Protein AF-A0AB32T841-F1 (afdb_monomer_lite)

Secondary structure (DSSP, 8-state):
---HHHHHHHHHHHHHHHHHHHIIIIIIGGGS-HHHHHHHGGGGGHHHHHHHHHHHHHHT--HHHHHHHHHHHHHHHHHHHHHHHHHHHHSTT-HHHHHHHHHHHHHHHGGGGGGGTTT---HHHHHHHHHHHHSHHHHHHHHHHHHHHHHHHHHHHHHHHH--HHHHHHHHIIIIIHHHHHHHHHHHHHHHHHHHHHHHTT-IIIIIIHHHHHHHHHHHHHHHHHHHTT--GGGTTT--GGG--SHHHHHHHHHHHHHHHHHTSHHHHTT-HHHHHHHHHHHHHHHHHHHHHHTHHHH----TT--HHHHBS-S---GGGHHHHHHHTB--THHHHHHHT--

Radius of gyration: 21.42 Å; chains: 1; bounding box: 63×49×54 Å

Sequence (343 aa):
MPAKKTVFWVLCVEILVALGAAVLTIVAMPHFDIVTNVMILNSVSILSAVFQVVAECLAKERKRLIMLPVLSIIFIVLGYVLFVVNYLVFESSFCITIGLAIFGTICVSMNWWENYSTLFNSLHLKGISKDIGKSRNAVNIISSLTRILITSAVIGAYVTLTGDGWNSVKLVFETVVIALVVIQTLSSALCRWFVVVACKMHALRRSFFMPMYFASVIVLAVFLSPLVVKFPVSNYTSIPLDKSESSVEWVKLLLADAIKTLLTRDIVVNMKTEGLVCLGCSALFWWLGLVLSTVYIWFLKIHRIERTQDLFVQRMYEGAFLEQSLLLNTRFEIRKKIKDKKW

pLDDT: mean 80.81, std 13.92, range [36.88, 98.25]

Structure (mmCIF, N/CA/C/O backbone):
data_AF-A0AB32T841-F1
#
_entry.id   AF-A0AB32T841-F1
#
loop_
_atom_site.group_PDB
_atom_site.id
_atom_site.type_symbol
_atom_site.label_atom_id
_atom_site.label_alt_id
_atom_site.label_comp_id
_atom_site.label_asym_id
_atom_site.label_entity_id
_atom_site.label_seq_id
_atom_site.pdbx_PDB_ins_code
_atom_site.Cartn_x
_atom_site.Cartn_y
_atom_site.Cartn_z
_atom_site.occupancy
_atom_site.B_iso_or_equiv
_atom_site.auth_seq_id
_atom_site.auth_comp_id
_atom_site.auth_asym_id
_atom_site.auth_atom_id
_atom_site.pdbx_PDB_model_num
ATOM 1 N N . MET A 1 1 ? -2.908 -11.765 28.720 1.00 81.19 1 MET A N 1
ATOM 2 C CA . MET A 1 1 ? -2.078 -12.043 27.526 1.00 81.19 1 MET A CA 1
ATOM 3 C C . MET A 1 1 ? -2.941 -12.672 26.437 1.00 81.19 1 MET A C 1
ATOM 5 O O . MET A 1 1 ? -3.904 -13.336 26.809 1.00 81.19 1 MET A O 1
ATOM 9 N N . PRO A 1 2 ? -2.632 -12.453 25.146 1.00 86.06 2 PRO A N 1
ATOM 10 C CA . PRO A 1 2 ? -3.239 -13.191 24.030 1.00 86.06 2 PRO A CA 1
ATOM 11 C C . PRO A 1 2 ? -2.947 -14.696 24.121 1.00 86.06 2 PRO A C 1
ATOM 13 O O . PRO A 1 2 ? -1.901 -15.104 24.628 1.00 86.06 2 PRO A O 1
ATOM 16 N N . ALA A 1 3 ? -3.845 -15.526 23.596 1.00 90.44 3 ALA A N 1
ATOM 17 C CA . ALA A 1 3 ? -3.615 -16.956 23.437 1.00 90.44 3 ALA A CA 1
ATOM 18 C C . ALA A 1 3 ? -2.447 -17.220 22.471 1.00 90.44 3 ALA A C 1
ATOM 20 O O . ALA A 1 3 ? -2.258 -16.493 21.496 1.00 90.44 3 ALA A O 1
ATOM 21 N N . LYS A 1 4 ? -1.699 -18.314 22.681 1.00 90.44 4 LYS A N 1
ATOM 22 C CA . LYS A 1 4 ? -0.536 -18.674 21.841 1.00 90.44 4 LYS A CA 1
ATOM 23 C C . LYS A 1 4 ? -0.865 -18.708 20.341 1.00 90.44 4 LYS A C 1
ATOM 25 O O . LYS A 1 4 ? -0.081 -18.227 19.535 1.00 90.44 4 LYS A O 1
ATOM 30 N N . LYS A 1 5 ? -2.049 -19.217 19.976 1.00 90.31 5 LYS A N 1
ATOM 31 C CA . LYS A 1 5 ? -2.530 -19.261 18.581 1.00 90.31 5 LYS A CA 1
ATOM 32 C C . LYS A 1 5 ? -2.725 -17.864 17.983 1.00 90.31 5 LYS A C 1
ATOM 34 O O . LYS A 1 5 ? -2.364 -17.639 16.835 1.00 90.31 5 LYS A O 1
ATOM 39 N N . THR A 1 6 ? -3.268 -16.935 18.769 1.00 89.00 6 THR A N 1
ATOM 40 C CA . THR A 1 6 ? -3.449 -15.531 18.381 1.00 89.00 6 THR A CA 1
ATOM 41 C C . THR A 1 6 ? -2.103 -14.853 18.181 1.00 89.00 6 THR A C 1
ATOM 43 O O . THR A 1 6 ? -1.904 -14.212 17.159 1.00 89.00 6 THR A O 1
ATOM 46 N N . VAL A 1 7 ? -1.169 -15.036 19.123 1.00 90.69 7 VAL A N 1
ATOM 47 C CA . VAL A 1 7 ? 0.196 -14.496 19.009 1.00 90.69 7 VAL A CA 1
ATOM 48 C C . VAL A 1 7 ? 0.872 -15.009 17.749 1.00 90.69 7 VAL A C 1
ATOM 50 O O . VAL A 1 7 ? 1.387 -14.210 16.982 1.00 90.69 7 VAL A O 1
ATOM 53 N N . PHE A 1 8 ? 0.823 -16.321 17.513 1.00 92.19 8 PHE A N 1
ATOM 54 C CA . PHE A 1 8 ? 1.408 -16.935 16.326 1.00 92.19 8 PHE A CA 1
ATOM 55 C C . PHE A 1 8 ? 0.822 -16.354 15.034 1.00 92.19 8 PHE A C 1
ATOM 57 O O . PHE A 1 8 ? 1.570 -15.910 14.174 1.00 92.19 8 PHE A O 1
ATOM 64 N N . TRP A 1 9 ? -0.510 -16.290 14.923 1.00 91.56 9 TRP A N 1
ATOM 65 C CA . TRP A 1 9 ? -1.168 -15.747 13.733 1.00 91.56 9 TRP A CA 1
ATOM 66 C C . TRP A 1 9 ? -0.818 -14.278 13.486 1.00 91.56 9 TRP A C 1
ATOM 68 O O . TRP A 1 9 ? -0.465 -13.917 12.366 1.00 91.56 9 TRP A O 1
ATOM 78 N N . VAL A 1 10 ? -0.891 -13.445 14.530 1.00 90.25 10 VAL A N 1
ATOM 79 C CA . VAL A 1 10 ? -0.512 -12.031 14.439 1.00 90.25 10 VAL A CA 1
ATOM 80 C C . VAL A 1 10 ? 0.942 -11.920 14.000 1.00 90.25 10 VAL A C 1
ATOM 82 O O . VAL A 1 10 ? 1.206 -11.231 13.029 1.00 90.25 10 VAL A O 1
ATOM 85 N N . LEU A 1 11 ? 1.873 -12.632 14.639 1.00 93.12 11 LEU A N 1
ATOM 86 C CA . LEU A 1 11 ? 3.288 -12.587 14.269 1.00 93.12 11 LEU A CA 1
ATOM 87 C C . LEU A 1 11 ? 3.517 -12.978 12.809 1.00 93.12 11 LEU A C 1
ATOM 89 O O . LEU A 1 11 ? 4.251 -12.286 12.118 1.00 93.12 11 LEU A O 1
ATOM 93 N N . CYS A 1 12 ? 2.876 -14.038 12.314 1.00 94.00 12 CYS A N 1
ATOM 94 C CA . CYS A 1 12 ? 3.011 -14.439 10.914 1.00 94.00 12 CYS A CA 1
ATOM 95 C C . CYS A 1 12 ? 2.559 -13.338 9.947 1.00 94.00 12 CYS A C 1
ATOM 97 O O . CYS A 1 12 ? 3.273 -13.035 8.993 1.00 94.00 12 CYS A O 1
ATOM 99 N N . VAL A 1 13 ? 1.392 -12.732 10.194 1.00 92.88 13 VAL A N 1
ATOM 100 C CA . VAL A 1 13 ? 0.884 -11.650 9.339 1.00 92.88 13 VAL A CA 1
ATOM 101 C C . VAL A 1 13 ? 1.763 -10.407 9.458 1.00 92.88 13 VAL A C 1
ATOM 103 O O . VAL A 1 13 ? 2.129 -9.826 8.443 1.00 92.88 13 VAL A O 1
ATOM 106 N N . GLU A 1 14 ? 2.152 -10.024 10.672 1.00 93.75 14 GLU A N 1
ATOM 107 C CA . GLU A 1 14 ? 2.982 -8.844 10.925 1.00 93.75 14 GLU A CA 1
ATOM 108 C C . GLU A 1 14 ? 4.380 -8.979 10.319 1.00 93.75 14 GLU A C 1
ATOM 110 O O . GLU A 1 14 ? 4.873 -8.021 9.737 1.00 93.75 14 GLU A O 1
ATOM 115 N N . ILE A 1 15 ? 5.009 -10.158 10.392 1.00 95.94 15 ILE A N 1
ATOM 116 C CA . ILE A 1 15 ? 6.298 -10.417 9.734 1.00 95.94 15 ILE A CA 1
ATOM 117 C C . ILE A 1 15 ? 6.158 -10.239 8.224 1.00 95.94 15 ILE A C 1
ATOM 119 O O . ILE A 1 15 ? 6.993 -9.581 7.609 1.00 95.94 15 ILE A O 1
ATOM 123 N N . LEU A 1 16 ? 5.100 -10.793 7.628 1.00 95.75 16 LEU A N 1
ATOM 124 C CA . LEU A 1 16 ? 4.879 -10.723 6.188 1.00 95.75 16 LEU A CA 1
ATOM 125 C C . LEU A 1 16 ? 4.597 -9.288 5.720 1.00 95.75 16 LEU A C 1
ATOM 127 O O . LEU A 1 16 ? 5.192 -8.834 4.746 1.00 95.75 16 LEU A O 1
ATOM 131 N N . VAL A 1 17 ? 3.743 -8.556 6.441 1.00 94.88 17 VAL A N 1
ATOM 132 C CA . VAL A 1 17 ? 3.429 -7.146 6.163 1.00 94.88 17 VAL A CA 1
ATOM 133 C C . VAL A 1 17 ? 4.666 -6.269 6.349 1.00 94.88 17 VAL A C 1
ATOM 135 O O . VAL A 1 17 ? 4.956 -5.451 5.480 1.00 94.88 17 VAL A O 1
ATOM 138 N N . ALA A 1 18 ? 5.426 -6.456 7.433 1.00 94.81 18 ALA A N 1
ATOM 139 C CA . ALA A 1 18 ? 6.649 -5.699 7.698 1.00 94.81 18 ALA A CA 1
ATOM 140 C C . ALA A 1 18 ? 7.723 -5.956 6.639 1.00 94.81 18 ALA A C 1
ATOM 142 O O . ALA A 1 18 ? 8.342 -5.014 6.147 1.00 94.81 18 ALA A O 1
ATOM 143 N N . LEU A 1 19 ? 7.917 -7.223 6.263 1.00 95.94 19 LEU A N 1
ATOM 144 C CA . LEU A 1 19 ? 8.839 -7.612 5.204 1.00 95.94 19 LEU A CA 1
ATOM 145 C C . LEU A 1 19 ? 8.415 -6.985 3.876 1.00 95.94 19 LEU A C 1
ATOM 147 O O . LEU A 1 19 ? 9.239 -6.380 3.201 1.00 95.94 19 LEU A O 1
ATOM 151 N N . GLY A 1 20 ? 7.132 -7.083 3.524 1.00 95.94 20 GLY A N 1
ATOM 152 C CA . GLY A 1 20 ? 6.589 -6.485 2.309 1.00 95.94 20 GLY A CA 1
ATOM 153 C C . GLY A 1 20 ? 6.764 -4.970 2.263 1.00 95.94 20 GLY A C 1
ATOM 154 O O . GLY A 1 20 ? 7.194 -4.441 1.242 1.00 95.94 20 GLY A O 1
ATOM 155 N N . ALA A 1 21 ? 6.483 -4.284 3.375 1.00 95.38 21 ALA A N 1
ATOM 156 C CA . ALA A 1 21 ? 6.648 -2.840 3.494 1.00 95.38 21 ALA A CA 1
ATOM 157 C C . ALA A 1 21 ? 8.114 -2.435 3.322 1.00 95.38 21 ALA A C 1
ATOM 159 O O . ALA A 1 21 ? 8.401 -1.569 2.506 1.00 95.38 21 ALA A O 1
ATOM 160 N N . ALA A 1 22 ? 9.032 -3.088 4.039 1.00 94.69 22 ALA A N 1
ATOM 161 C CA . ALA A 1 22 ? 10.456 -2.778 3.980 1.00 94.69 22 ALA A CA 1
ATOM 162 C C . ALA A 1 22 ? 11.069 -3.109 2.610 1.00 94.69 22 ALA A C 1
ATOM 164 O O . ALA A 1 22 ? 11.806 -2.300 2.058 1.00 94.69 22 ALA A O 1
ATOM 165 N N . VAL A 1 23 ? 10.737 -4.259 2.018 1.00 94.81 23 VAL A N 1
ATOM 166 C CA . VAL A 1 23 ? 11.195 -4.620 0.666 1.00 94.81 23 VAL A CA 1
ATOM 167 C C . VAL A 1 23 ? 10.665 -3.627 -0.366 1.00 94.81 23 VAL A C 1
ATOM 169 O O . VAL A 1 23 ? 11.424 -3.184 -1.225 1.00 94.81 23 VAL A O 1
ATOM 172 N N . LEU A 1 24 ? 9.392 -3.231 -0.272 1.00 95.56 24 LEU A N 1
ATOM 173 C CA . LEU A 1 24 ? 8.826 -2.245 -1.186 1.00 95.56 24 LEU A CA 1
ATOM 174 C C . LEU A 1 24 ? 9.543 -0.898 -1.056 1.00 95.56 24 LEU A C 1
ATOM 176 O O . LEU A 1 24 ? 10.031 -0.386 -2.056 1.00 95.56 24 LEU A O 1
ATOM 180 N N . THR A 1 25 ? 9.627 -0.332 0.149 1.00 93.12 25 THR A N 1
ATOM 181 C CA . THR A 1 25 ? 10.095 1.050 0.336 1.00 93.12 25 THR A CA 1
ATOM 182 C C . THR A 1 25 ? 11.611 1.204 0.296 1.00 93.12 25 THR A C 1
ATOM 184 O O . THR A 1 25 ? 12.093 2.225 -0.182 1.00 93.12 25 THR A O 1
ATOM 187 N N . ILE A 1 26 ? 12.366 0.218 0.785 1.00 91.12 26 ILE A N 1
ATOM 188 C CA . ILE A 1 26 ? 13.827 0.311 0.928 1.00 91.12 26 ILE A CA 1
ATOM 189 C C . ILE A 1 26 ? 14.534 -0.291 -0.280 1.00 91.12 26 ILE A C 1
ATOM 191 O O . ILE A 1 26 ? 15.533 0.256 -0.726 1.00 91.12 26 ILE A O 1
ATOM 195 N N . VAL A 1 27 ? 14.029 -1.410 -0.805 1.00 91.25 27 VAL A N 1
ATOM 196 C CA . VAL A 1 27 ? 14.710 -2.146 -1.878 1.00 91.25 27 VAL A CA 1
ATOM 197 C C . VAL A 1 27 ? 14.132 -1.791 -3.240 1.00 91.25 27 VAL A C 1
ATOM 199 O O . VAL A 1 27 ? 14.886 -1.497 -4.152 1.00 91.25 27 VAL A O 1
ATOM 202 N N . ALA A 1 28 ? 12.808 -1.810 -3.408 1.00 93.25 28 ALA A N 1
ATOM 203 C CA . ALA A 1 28 ? 12.208 -1.672 -4.734 1.00 93.25 28 ALA A CA 1
ATOM 204 C C . ALA A 1 28 ? 12.037 -0.208 -5.176 1.00 93.25 28 ALA A C 1
ATOM 206 O O . ALA A 1 28 ? 12.442 0.156 -6.277 1.00 93.25 28 ALA A O 1
ATOM 207 N N . MET A 1 29 ? 11.457 0.638 -4.319 1.00 92.62 29 MET A N 1
ATOM 208 C CA . MET A 1 29 ? 11.111 2.027 -4.645 1.00 92.62 29 MET A CA 1
ATOM 209 C C . MET A 1 29 ? 12.278 2.911 -5.118 1.00 92.62 29 MET A C 1
ATOM 211 O O . MET A 1 29 ? 12.057 3.682 -6.052 1.00 92.62 29 MET A O 1
ATOM 215 N N . PRO A 1 30 ? 13.512 2.817 -4.581 1.00 88.81 30 PRO A N 1
ATOM 216 C CA . PRO A 1 30 ? 14.623 3.655 -5.053 1.00 88.81 30 PRO A CA 1
ATOM 217 C C . PRO A 1 30 ? 14.959 3.500 -6.543 1.00 88.81 30 PRO A C 1
ATOM 219 O O . PRO A 1 30 ? 15.616 4.359 -7.120 1.00 88.81 30 PRO A O 1
ATOM 222 N N . HIS A 1 31 ? 14.514 2.414 -7.174 1.00 88.88 31 HIS A N 1
ATOM 223 C CA . HIS A 1 31 ? 14.746 2.137 -8.589 1.00 88.88 31 HIS A CA 1
ATOM 224 C C . HIS A 1 31 ? 13.639 2.652 -9.517 1.00 88.88 31 HIS A C 1
ATOM 226 O O . HIS A 1 31 ? 13.764 2.536 -10.736 1.00 88.88 31 HIS A O 1
ATOM 232 N N . PHE A 1 32 ? 12.544 3.178 -8.970 1.00 91.44 32 PHE A N 1
ATOM 233 C CA . PHE A 1 32 ? 11.419 3.674 -9.754 1.00 91.44 32 PHE A CA 1
ATOM 234 C C . PHE A 1 32 ? 11.298 5.193 -9.667 1.00 91.44 32 PHE A C 1
ATOM 236 O O . PHE A 1 32 ? 11.812 5.834 -8.750 1.00 91.44 32 PHE A O 1
ATOM 243 N N . ASP A 1 33 ? 10.598 5.780 -10.636 1.00 90.44 33 ASP A N 1
ATOM 244 C CA . ASP A 1 33 ? 10.339 7.215 -10.633 1.00 90.44 33 ASP A CA 1
ATOM 245 C C . ASP A 1 33 ? 9.284 7.606 -9.592 1.00 90.44 33 ASP A C 1
ATOM 247 O O . ASP A 1 33 ? 8.501 6.782 -9.109 1.00 90.44 33 ASP A O 1
ATOM 251 N N . ILE A 1 34 ? 9.229 8.901 -9.285 1.00 89.44 34 ILE A N 1
ATOM 252 C CA . ILE A 1 34 ? 8.289 9.456 -8.310 1.00 89.44 34 ILE A CA 1
ATOM 253 C C . ILE A 1 34 ? 6.812 9.169 -8.634 1.00 89.44 34 ILE A C 1
ATOM 255 O O . ILE A 1 34 ? 6.034 8.924 -7.712 1.00 89.44 34 ILE A O 1
ATOM 259 N N . VAL A 1 35 ? 6.404 9.149 -9.911 1.00 91.44 35 VAL A N 1
ATOM 260 C CA . VAL A 1 35 ? 5.009 8.877 -10.310 1.00 91.44 35 VAL A CA 1
ATOM 261 C C . VAL A 1 35 ? 4.663 7.438 -9.948 1.00 91.44 35 VAL A C 1
ATOM 263 O O . VAL A 1 35 ? 3.657 7.183 -9.281 1.00 91.44 35 VAL A O 1
ATOM 266 N N . THR A 1 36 ? 5.528 6.506 -10.351 1.00 93.50 36 THR A N 1
ATOM 267 C CA . THR A 1 36 ? 5.386 5.082 -10.051 1.00 93.50 36 THR A CA 1
ATOM 268 C C . THR A 1 36 ? 5.375 4.848 -8.541 1.00 93.50 36 THR A C 1
ATOM 270 O O . THR A 1 36 ? 4.459 4.201 -8.040 1.00 93.50 36 THR A O 1
ATOM 273 N N . ASN A 1 37 ? 6.319 5.431 -7.799 1.00 92.62 37 ASN A N 1
ATOM 274 C CA . ASN A 1 37 ? 6.434 5.256 -6.349 1.00 92.62 37 ASN A CA 1
ATOM 275 C C . ASN A 1 37 ? 5.226 5.783 -5.571 1.00 92.62 37 ASN A C 1
ATOM 277 O O . ASN A 1 37 ? 4.762 5.118 -4.647 1.00 92.62 37 ASN A O 1
ATOM 281 N N . VAL A 1 38 ? 4.677 6.942 -5.942 1.00 91.81 38 VAL A N 1
ATOM 282 C CA . VAL A 1 38 ? 3.485 7.490 -5.273 1.00 91.81 38 VAL A CA 1
ATOM 283 C C . VAL A 1 38 ? 2.250 6.646 -5.588 1.00 91.81 38 VAL A C 1
ATOM 285 O O . VAL A 1 38 ? 1.450 6.350 -4.701 1.00 91.81 38 VAL A O 1
ATOM 288 N N . MET A 1 39 ? 2.085 6.229 -6.845 1.00 94.56 39 MET A N 1
ATOM 289 C CA . MET A 1 39 ? 0.844 5.595 -7.291 1.00 94.56 39 MET A CA 1
ATOM 290 C C . MET A 1 39 ? 0.801 4.091 -7.027 1.00 94.56 39 MET A C 1
ATOM 292 O O . MET A 1 39 ? -0.279 3.560 -6.769 1.00 94.56 39 MET A O 1
ATOM 296 N N . ILE A 1 40 ? 1.942 3.399 -7.003 1.00 95.06 40 ILE A N 1
ATOM 297 C CA . ILE A 1 40 ? 1.990 1.968 -6.679 1.00 95.06 40 ILE A CA 1
ATOM 298 C C . ILE A 1 40 ? 1.513 1.703 -5.248 1.00 95.06 40 ILE A C 1
ATOM 300 O O . ILE A 1 40 ? 0.917 0.662 -4.982 1.00 95.06 40 ILE A O 1
ATOM 304 N N . LEU A 1 41 ? 1.664 2.661 -4.328 1.00 94.69 41 LEU A N 1
ATOM 305 C CA . LEU A 1 41 ? 1.132 2.553 -2.966 1.00 94.69 41 LEU A CA 1
ATOM 306 C C . LEU A 1 41 ? -0.387 2.370 -2.949 1.00 94.69 41 LEU A C 1
ATOM 308 O O . LEU A 1 41 ? -0.901 1.697 -2.065 1.00 94.69 41 LEU A O 1
ATOM 312 N N . ASN A 1 42 ? -1.118 2.885 -3.940 1.00 94.75 42 ASN A N 1
ATOM 313 C CA . ASN A 1 42 ? -2.569 2.705 -4.042 1.00 94.75 42 ASN A CA 1
ATOM 314 C C . ASN A 1 42 ? -2.962 1.243 -4.350 1.00 94.75 42 ASN A C 1
ATOM 316 O O . ASN A 1 42 ? -4.058 0.801 -3.984 1.00 94.75 42 ASN A O 1
ATOM 320 N N . SER A 1 43 ? -2.057 0.462 -4.954 1.00 95.81 43 SER A N 1
ATOM 321 C CA . SER A 1 43 ? -2.282 -0.946 -5.319 1.00 95.81 43 SER A CA 1
ATOM 322 C C . SER A 1 43 ? -2.390 -1.899 -4.120 1.00 95.81 43 SER A C 1
ATOM 324 O O . SER A 1 43 ? -3.023 -2.949 -4.231 1.00 95.81 43 SER A O 1
ATOM 326 N N . VAL A 1 44 ? -1.892 -1.509 -2.936 1.00 95.19 44 VAL A N 1
ATOM 327 C CA . VAL A 1 44 ? -2.006 -2.302 -1.690 1.00 95.19 44 VAL A CA 1
ATOM 328 C C . VAL A 1 44 ? -3.456 -2.559 -1.269 1.00 95.19 44 VAL A C 1
ATOM 330 O O . VAL A 1 44 ? -3.730 -3.388 -0.407 1.00 95.19 44 VAL A O 1
ATOM 333 N N . SER A 1 45 ? -4.416 -1.868 -1.879 1.00 93.88 45 SER A N 1
ATOM 334 C CA . SER A 1 45 ? -5.842 -2.119 -1.689 1.00 93.88 45 SER A CA 1
ATOM 335 C C . SER A 1 45 ? -6.340 -3.430 -2.320 1.00 93.88 45 SER A C 1
ATOM 337 O O . SER A 1 45 ? -7.468 -3.835 -2.034 1.00 93.88 45 SER A O 1
ATOM 339 N N . ILE A 1 46 ? -5.523 -4.137 -3.114 1.00 95.38 46 ILE A N 1
ATOM 340 C CA . ILE A 1 46 ? -5.935 -5.325 -3.880 1.00 95.38 46 ILE A CA 1
ATOM 341 C C . ILE A 1 46 ? -6.610 -6.406 -3.030 1.00 95.38 46 ILE A C 1
ATOM 343 O O . ILE A 1 46 ? -7.724 -6.826 -3.337 1.00 95.38 46 ILE A O 1
ATOM 347 N N . LEU A 1 47 ? -5.992 -6.833 -1.927 1.00 93.38 47 LEU A N 1
ATOM 348 C CA . LEU A 1 47 ? -6.549 -7.903 -1.099 1.00 93.38 47 LEU A CA 1
ATOM 349 C C . LEU A 1 47 ? -7.785 -7.440 -0.323 1.00 93.38 47 LEU A C 1
ATOM 351 O O . LEU A 1 47 ? -8.718 -8.215 -0.120 1.00 93.38 47 LEU A O 1
ATOM 355 N N . SER A 1 48 ? -7.842 -6.156 0.036 1.00 92.12 48 SER A N 1
ATOM 356 C CA . SER A 1 48 ? -9.061 -5.555 0.577 1.00 92.12 48 SER A CA 1
ATOM 357 C C . SER A 1 48 ? -10.207 -5.619 -0.434 1.00 92.12 48 SER A C 1
ATOM 359 O O . SER A 1 48 ? -11.306 -6.034 -0.072 1.00 92.12 48 SER A O 1
ATOM 361 N N . ALA A 1 49 ? -9.958 -5.290 -1.704 1.00 93.25 49 ALA A N 1
ATOM 362 C CA . ALA A 1 49 ? -10.957 -5.408 -2.763 1.00 93.25 49 ALA A CA 1
ATOM 363 C C . ALA A 1 49 ? -11.389 -6.872 -2.976 1.00 93.25 49 ALA A C 1
ATOM 365 O O . ALA A 1 49 ? -12.586 -7.151 -3.048 1.00 93.25 49 ALA A O 1
ATOM 366 N N . VAL A 1 50 ? -10.447 -7.825 -2.972 1.00 92.75 50 VAL A N 1
ATOM 367 C CA . VAL A 1 50 ? -10.747 -9.268 -3.043 1.00 92.75 50 VAL A CA 1
ATOM 368 C C . VAL A 1 50 ? -11.657 -9.695 -1.893 1.00 92.75 50 VAL A C 1
ATOM 370 O O . VAL A 1 50 ? -12.696 -10.314 -2.126 1.00 92.75 50 VAL A O 1
ATOM 373 N N . PHE A 1 51 ? -11.332 -9.333 -0.652 1.00 90.12 51 PHE A N 1
ATOM 374 C CA . PHE A 1 51 ? -12.168 -9.690 0.491 1.00 90.12 51 PHE A CA 1
ATOM 375 C C . PHE A 1 51 ? -13.549 -9.041 0.443 1.00 90.12 51 PHE A C 1
ATOM 377 O O . PHE A 1 51 ? -14.517 -9.690 0.835 1.00 90.12 51 PHE A O 1
ATOM 384 N N . GLN A 1 52 ? -13.683 -7.823 -0.088 1.00 88.25 52 GLN A N 1
ATOM 385 C CA . GLN A 1 52 ? -14.992 -7.208 -0.322 1.00 88.25 52 GLN A CA 1
ATOM 386 C C . GLN A 1 52 ? -15.824 -7.996 -1.340 1.00 88.25 52 GLN A C 1
ATOM 388 O O . GLN A 1 52 ? -16.998 -8.251 -1.076 1.00 88.25 52 GLN A O 1
ATOM 393 N N . VAL A 1 53 ? -15.229 -8.450 -2.454 1.00 88.81 53 VAL A N 1
ATOM 394 C CA . VAL A 1 53 ? -15.922 -9.316 -3.430 1.00 88.81 53 VAL A CA 1
ATOM 395 C C . VAL A 1 53 ? -16.421 -10.592 -2.758 1.00 88.81 53 VAL A C 1
ATOM 397 O O . VAL A 1 53 ? -17.596 -10.940 -2.886 1.00 88.81 53 VAL A O 1
ATOM 400 N N . VAL A 1 54 ? -15.549 -11.282 -2.015 1.00 86.00 54 VAL A N 1
ATOM 401 C CA . VAL A 1 54 ? -15.919 -12.528 -1.328 1.00 86.00 54 VAL A CA 1
ATOM 402 C C . VAL A 1 54 ? -17.024 -12.263 -0.301 1.00 86.00 54 VAL A C 1
ATOM 404 O O . VAL A 1 54 ? -17.961 -13.050 -0.188 1.00 86.00 54 VAL A O 1
ATOM 407 N N . ALA A 1 55 ? -16.971 -11.139 0.411 1.00 81.94 55 ALA A N 1
ATOM 408 C CA . ALA A 1 55 ? -17.964 -10.796 1.419 1.00 81.94 55 ALA A CA 1
ATOM 409 C C . ALA A 1 55 ? -19.348 -10.501 0.851 1.00 81.94 55 ALA A C 1
ATOM 411 O O . ALA A 1 55 ? -20.343 -11.001 1.376 1.00 81.94 55 ALA A O 1
ATOM 412 N N . GLU A 1 56 ? -19.413 -9.746 -0.239 1.00 80.62 56 GLU A N 1
ATOM 413 C CA . GLU A 1 56 ? -20.666 -9.467 -0.934 1.00 80.62 56 GLU A CA 1
ATOM 414 C C . GLU A 1 56 ? -21.224 -10.734 -1.615 1.00 80.62 56 GLU A C 1
ATOM 416 O O . GLU A 1 56 ? -22.433 -10.975 -1.588 1.00 80.62 56 GLU A O 1
ATOM 421 N N . CYS A 1 57 ? -20.352 -11.612 -2.131 1.00 80.81 57 CYS A N 1
ATOM 422 C CA . CYS A 1 57 ? -20.745 -12.924 -2.653 1.00 80.81 57 CYS A CA 1
ATOM 423 C C . CYS A 1 57 ? -21.387 -13.804 -1.562 1.00 80.81 57 CYS A C 1
ATOM 425 O O . CYS A 1 57 ? -22.481 -14.341 -1.756 1.00 80.81 57 CYS A O 1
ATOM 427 N N . LEU A 1 58 ? -20.765 -13.893 -0.378 1.00 76.81 58 LEU A N 1
ATOM 428 C CA . LEU A 1 58 ? -21.306 -14.653 0.757 1.00 76.81 58 LEU A CA 1
ATOM 429 C C . LEU A 1 58 ? -22.590 -14.040 1.335 1.00 76.81 58 LEU A C 1
ATOM 431 O O . LEU A 1 58 ? -23.467 -14.778 1.785 1.00 76.81 58 LEU A O 1
ATOM 435 N N . ALA A 1 59 ? -22.732 -12.712 1.318 1.00 73.00 59 ALA A N 1
ATOM 436 C CA . ALA A 1 59 ? -23.926 -12.031 1.821 1.00 73.00 59 ALA A CA 1
ATOM 437 C C . ALA A 1 59 ? -25.180 -12.273 0.955 1.00 73.00 59 ALA A C 1
ATOM 439 O O . ALA A 1 59 ? -26.294 -11.992 1.414 1.00 73.00 59 ALA A O 1
ATOM 440 N N . LYS A 1 60 ? -25.015 -12.791 -0.278 1.00 67.38 60 LYS A N 1
ATOM 441 C CA . LYS A 1 60 ? -26.064 -12.950 -1.306 1.00 67.38 60 LYS A CA 1
ATOM 442 C C . LYS A 1 60 ? -26.862 -11.663 -1.575 1.00 67.38 60 LYS A C 1
ATOM 444 O O . LYS A 1 60 ? -27.975 -11.721 -2.096 1.00 67.38 60 LYS A O 1
ATOM 449 N N . GLU A 1 61 ? -26.329 -10.492 -1.225 1.00 56.41 61 GLU A N 1
ATOM 450 C CA . GLU A 1 61 ? -27.015 -9.213 -1.403 1.00 56.41 61 GLU A CA 1
ATOM 451 C C . GLU A 1 61 ? -26.460 -8.425 -2.591 1.00 56.41 61 GLU A C 1
ATOM 453 O O . GLU A 1 61 ? -25.263 -8.250 -2.755 1.00 56.41 61 GLU A O 1
ATOM 458 N N . ARG A 1 62 ? -27.393 -7.911 -3.405 1.00 58.38 62 ARG A N 1
ATOM 459 C CA . ARG A 1 62 ? -27.244 -6.798 -4.357 1.00 58.38 62 ARG A CA 1
ATOM 460 C C . ARG A 1 62 ? -26.011 -6.861 -5.286 1.00 58.38 62 ARG A C 1
ATOM 462 O O . ARG A 1 62 ? -24.991 -6.223 -5.040 1.00 58.38 62 ARG A O 1
ATOM 469 N N . LYS A 1 63 ? -26.213 -7.435 -6.485 1.00 62.41 63 LYS A N 1
ATOM 470 C CA . LYS A 1 63 ? -25.257 -7.462 -7.622 1.00 62.41 63 LYS A CA 1
ATOM 471 C C . LYS A 1 63 ? -24.518 -6.134 -7.884 1.00 62.41 63 LYS A C 1
ATOM 473 O O . LYS A 1 63 ? -23.344 -6.151 -8.230 1.00 62.41 63 LYS A O 1
ATOM 478 N N . ARG A 1 64 ? -25.177 -4.977 -7.696 1.00 62.62 64 ARG A N 1
ATOM 479 C CA . ARG A 1 64 ? -24.571 -3.653 -7.948 1.00 62.62 64 ARG A CA 1
ATOM 480 C C . ARG A 1 64 ? -23.409 -3.317 -7.006 1.00 62.62 64 ARG A C 1
ATOM 482 O O . ARG A 1 64 ? -22.528 -2.581 -7.421 1.00 62.62 64 ARG A O 1
ATOM 489 N N . LEU A 1 65 ? -23.404 -3.811 -5.764 1.00 70.12 65 LEU A N 1
ATOM 490 C CA . LEU A 1 65 ? -22.319 -3.517 -4.816 1.00 70.12 65 LEU A CA 1
ATOM 491 C C . LEU A 1 65 ? -21.063 -4.340 -5.121 1.00 70.12 65 LEU A C 1
ATOM 493 O O . LEU A 1 65 ? -19.973 -3.792 -5.046 1.00 70.12 65 LEU A O 1
ATOM 497 N N . ILE A 1 66 ? -21.222 -5.588 -5.581 1.00 78.62 66 ILE A N 1
ATOM 498 C CA . ILE A 1 66 ? -20.119 -6.464 -6.024 1.00 78.62 66 ILE A CA 1
ATOM 499 C C . ILE A 1 66 ? -19.344 -5.850 -7.200 1.00 78.62 66 ILE A C 1
ATOM 501 O O . ILE A 1 66 ? -18.135 -6.031 -7.313 1.00 78.62 66 ILE A O 1
ATOM 505 N N . MET A 1 67 ? -20.028 -5.098 -8.067 1.00 86.56 67 MET A N 1
ATOM 506 C CA . MET A 1 67 ? -19.416 -4.500 -9.255 1.00 86.56 67 MET A CA 1
ATOM 507 C C . MET A 1 67 ? -18.256 -3.552 -8.913 1.00 86.56 67 MET A C 1
ATOM 509 O O . MET A 1 67 ? -17.273 -3.528 -9.648 1.00 86.56 67 MET A O 1
ATOM 513 N N . LEU A 1 68 ? -18.337 -2.790 -7.811 1.00 90.94 68 LEU A N 1
ATOM 514 C CA . LEU A 1 68 ? -17.301 -1.802 -7.480 1.00 90.94 68 LEU A CA 1
ATOM 515 C C . LEU A 1 68 ? -15.976 -2.458 -7.049 1.00 90.94 68 LEU A C 1
ATOM 517 O O . LEU A 1 68 ? -14.954 -2.117 -7.644 1.00 90.94 68 LEU A O 1
ATOM 521 N N . PRO A 1 69 ? -15.949 -3.420 -6.104 1.00 91.31 69 PRO A N 1
ATOM 522 C CA . PRO A 1 69 ? -14.719 -4.134 -5.769 1.00 91.31 69 PRO A CA 1
ATOM 523 C C . PRO A 1 69 ? -14.149 -4.943 -6.941 1.00 91.31 69 PRO A C 1
ATOM 525 O O . PRO A 1 69 ? -12.935 -4.997 -7.101 1.00 91.31 69 PRO A O 1
ATOM 528 N N . VAL A 1 70 ? -14.993 -5.523 -7.806 1.00 93.38 70 VAL A N 1
ATOM 529 C CA . VAL A 1 70 ? -14.513 -6.207 -9.024 1.00 93.38 70 VAL A CA 1
ATOM 530 C C . VAL A 1 70 ? -13.815 -5.223 -9.963 1.00 93.38 70 VAL A C 1
ATOM 532 O O . VAL A 1 70 ? -12.708 -5.494 -10.422 1.00 93.38 70 VAL A O 1
ATOM 535 N N . LEU A 1 71 ? -14.423 -4.062 -10.213 1.00 95.56 71 LEU A N 1
ATOM 536 C CA . LEU A 1 71 ? -13.827 -3.025 -11.052 1.00 95.56 71 LEU A CA 1
ATOM 537 C C . LEU A 1 71 ? -12.527 -2.475 -10.443 1.00 95.56 71 LEU A C 1
ATOM 539 O O . LEU A 1 71 ? -11.570 -2.223 -11.168 1.00 95.56 71 LEU A O 1
ATOM 543 N N . SER A 1 72 ? -12.470 -2.354 -9.114 1.00 96.12 72 SER A N 1
ATOM 544 C CA . SER A 1 72 ? -11.243 -2.016 -8.390 1.00 96.12 72 SER A CA 1
ATOM 545 C C . SER A 1 72 ? -10.120 -3.019 -8.673 1.00 96.12 72 SER A C 1
ATOM 547 O O . SER A 1 72 ? -9.034 -2.606 -9.069 1.00 96.12 72 SER A O 1
ATOM 549 N N . ILE A 1 73 ? -10.387 -4.327 -8.556 1.00 97.06 73 ILE A N 1
ATOM 550 C CA . ILE A 1 73 ? -9.399 -5.376 -8.858 1.00 97.06 73 ILE A CA 1
ATOM 551 C C . ILE A 1 73 ? -8.932 -5.272 -10.312 1.00 97.06 73 ILE A C 1
ATOM 553 O O . ILE A 1 73 ? -7.730 -5.316 -10.560 1.00 97.06 73 ILE A O 1
ATOM 557 N N . ILE A 1 74 ? -9.859 -5.090 -11.260 1.00 97.75 74 ILE A N 1
ATOM 558 C CA . ILE A 1 74 ? -9.528 -4.939 -12.685 1.00 97.75 74 ILE A CA 1
ATOM 559 C C . ILE A 1 74 ? -8.568 -3.767 -12.888 1.00 97.75 74 ILE A C 1
ATOM 561 O O . ILE A 1 74 ? -7.525 -3.945 -13.510 1.00 97.75 74 ILE A O 1
ATOM 565 N N . PHE A 1 75 ? -8.870 -2.590 -12.337 1.00 98.25 75 PHE A N 1
ATOM 566 C CA . PHE A 1 75 ? -7.985 -1.438 -12.477 1.00 98.25 75 PHE A CA 1
ATOM 567 C C . PHE A 1 75 ? -6.634 -1.646 -11.792 1.00 98.25 75 PHE A C 1
ATOM 569 O O . PHE A 1 75 ? -5.610 -1.316 -12.379 1.00 98.25 75 PHE A O 1
ATOM 576 N N . ILE A 1 76 ? -6.584 -2.248 -10.603 1.00 98.00 76 ILE A N 1
ATOM 577 C CA . ILE A 1 76 ? -5.302 -2.516 -9.939 1.00 98.00 76 ILE A CA 1
ATOM 578 C C . ILE A 1 76 ? -4.440 -3.472 -10.778 1.00 98.00 76 ILE A C 1
ATOM 580 O O . ILE A 1 76 ? -3.253 -3.213 -10.974 1.00 98.00 76 ILE A O 1
ATOM 584 N N . VAL A 1 77 ? -5.037 -4.540 -11.318 1.00 98.00 77 VAL A N 1
ATOM 585 C CA . VAL A 1 77 ? -4.348 -5.500 -12.194 1.00 98.00 77 VAL A CA 1
ATOM 586 C C . VAL A 1 77 ? -3.885 -4.832 -13.487 1.00 98.00 77 VAL A C 1
ATOM 588 O O . VAL A 1 77 ? -2.732 -5.009 -13.868 1.00 98.00 77 VAL A O 1
ATOM 591 N N . LEU A 1 78 ? -4.726 -4.019 -14.134 1.00 98.12 78 LEU A N 1
ATOM 592 C CA . LEU A 1 78 ? -4.324 -3.245 -15.313 1.00 98.12 78 LEU A CA 1
ATOM 593 C C . LEU A 1 78 ? -3.177 -2.280 -14.994 1.00 98.12 78 LEU A C 1
ATOM 595 O O . LEU A 1 78 ? -2.249 -2.164 -15.787 1.00 98.12 78 LEU A O 1
ATOM 599 N N . GLY A 1 79 ? -3.200 -1.639 -13.823 1.00 97.88 79 GLY A N 1
ATOM 600 C CA . GLY A 1 79 ? -2.104 -0.802 -13.342 1.00 97.88 79 GLY A CA 1
ATOM 601 C C . GLY A 1 79 ? -0.791 -1.579 -13.227 1.00 97.88 79 GLY A C 1
ATOM 602 O O . GLY A 1 79 ? 0.229 -1.108 -13.720 1.00 97.88 79 GLY A O 1
ATOM 603 N N . TYR A 1 80 ? -0.817 -2.799 -12.672 1.00 97.62 80 TYR A N 1
ATOM 604 C CA . TYR A 1 80 ? 0.364 -3.670 -12.634 1.00 97.62 80 TYR A CA 1
ATOM 605 C C . TYR A 1 80 ? 0.828 -4.109 -14.022 1.00 97.62 80 TYR A C 1
ATOM 607 O O . TYR A 1 80 ? 2.024 -4.080 -14.285 1.00 97.62 80 TYR A O 1
ATOM 615 N N . VAL A 1 81 ? -0.087 -4.506 -14.912 1.00 97.00 81 VAL A N 1
ATOM 616 C CA . VAL A 1 81 ? 0.265 -4.921 -16.280 1.00 97.00 81 VAL A CA 1
ATOM 617 C C . VAL A 1 81 ? 0.950 -3.775 -17.020 1.00 97.00 81 VAL A C 1
ATOM 619 O O . VAL A 1 81 ? 2.021 -3.974 -17.585 1.00 97.00 81 VAL A O 1
ATOM 622 N N . LEU A 1 82 ? 0.382 -2.568 -16.966 1.00 96.44 82 LEU A N 1
ATOM 623 C CA . LEU A 1 82 ? 0.983 -1.384 -17.578 1.00 96.44 82 LEU A CA 1
ATOM 624 C C . LEU A 1 82 ? 2.322 -1.027 -16.934 1.00 96.44 82 LEU A C 1
ATOM 626 O O . LEU A 1 82 ? 3.271 -0.743 -17.650 1.00 96.44 82 LEU A O 1
ATOM 630 N N . PHE A 1 83 ? 2.437 -1.100 -15.609 1.00 95.31 83 PHE A N 1
ATOM 631 C CA . PHE A 1 83 ? 3.708 -0.906 -14.910 1.00 95.31 83 PHE A CA 1
ATOM 632 C C . PHE A 1 83 ? 4.791 -1.877 -15.400 1.00 95.31 83 PHE A C 1
ATOM 634 O O . PHE A 1 83 ? 5.882 -1.443 -15.766 1.00 95.31 83 PHE A O 1
ATOM 641 N N . VAL A 1 84 ? 4.476 -3.173 -15.479 1.00 95.00 84 VAL A N 1
ATOM 642 C CA . VAL A 1 84 ? 5.402 -4.203 -15.968 1.00 95.00 84 VAL A CA 1
ATOM 643 C C . VAL A 1 84 ? 5.789 -3.935 -17.420 1.00 95.00 84 VAL A C 1
ATOM 645 O O . VAL A 1 84 ? 6.973 -3.924 -17.732 1.00 95.00 84 VAL A O 1
ATOM 648 N N . VAL A 1 85 ? 4.822 -3.668 -18.303 1.00 93.38 85 VAL A N 1
ATOM 649 C CA . VAL A 1 85 ? 5.089 -3.349 -19.716 1.00 93.38 85 VAL A CA 1
ATOM 650 C C . VAL A 1 85 ? 5.956 -2.098 -19.836 1.00 93.38 85 VAL A C 1
ATOM 652 O O . VAL A 1 85 ? 6.926 -2.102 -20.585 1.00 93.38 85 VAL A O 1
ATOM 655 N N . ASN A 1 86 ? 5.653 -1.047 -19.073 1.00 92.81 86 ASN A N 1
ATOM 656 C CA . ASN A 1 86 ? 6.379 0.215 -19.125 1.00 92.81 86 ASN A CA 1
ATOM 657 C C . ASN A 1 86 ? 7.855 0.040 -18.751 1.00 92.81 86 ASN A C 1
ATOM 659 O O . ASN A 1 86 ? 8.729 0.586 -19.412 1.00 92.81 86 ASN A O 1
ATOM 663 N N . TYR A 1 87 ? 8.150 -0.737 -17.710 1.00 92.12 87 TYR A N 1
ATOM 664 C CA . TYR A 1 87 ? 9.540 -0.980 -17.345 1.00 92.12 87 TYR A CA 1
ATOM 665 C C . TYR A 1 87 ? 10.203 -2.006 -18.261 1.00 92.12 87 TYR A C 1
ATOM 667 O O . TYR A 1 87 ? 11.285 -1.737 -18.743 1.00 92.12 87 TYR A O 1
ATOM 675 N N . LEU A 1 88 ? 9.575 -3.133 -18.596 1.00 90.94 88 LEU A N 1
ATOM 676 C CA . LEU A 1 88 ? 10.235 -4.146 -19.433 1.00 90.94 88 LEU A CA 1
ATOM 677 C C . LEU A 1 88 ? 10.498 -3.687 -20.874 1.00 90.94 88 LEU A C 1
ATOM 679 O O . LEU A 1 88 ? 11.491 -4.101 -21.465 1.00 90.94 88 LEU A O 1
ATOM 683 N N . VAL A 1 89 ? 9.615 -2.869 -21.453 1.00 89.50 89 VAL A N 1
ATOM 684 C CA . VAL A 1 89 ? 9.759 -2.394 -22.839 1.00 89.50 89 VAL A CA 1
ATOM 685 C C . VAL A 1 89 ? 10.709 -1.205 -22.931 1.00 89.50 89 VAL A C 1
ATOM 687 O O . VAL A 1 89 ? 11.450 -1.097 -23.906 1.00 89.50 89 VAL A O 1
ATOM 690 N N . PHE A 1 90 ? 10.689 -0.309 -21.942 1.00 86.12 90 PHE A N 1
ATOM 691 C CA . PHE A 1 90 ? 11.435 0.946 -22.020 1.00 86.12 90 PHE A CA 1
ATOM 692 C C . PHE A 1 90 ? 12.672 1.007 -21.108 1.00 86.12 90 PHE A C 1
ATOM 694 O O . PHE A 1 90 ? 13.467 1.924 -21.272 1.00 86.12 90 PHE A O 1
ATOM 701 N N . GLU A 1 91 ? 12.866 0.056 -20.187 1.00 82.06 91 GLU A N 1
ATOM 702 C CA . GLU A 1 91 ? 13.964 0.039 -19.206 1.00 82.06 91 GLU A CA 1
ATOM 703 C C . GLU A 1 91 ? 14.529 -1.394 -19.023 1.00 82.06 91 GLU A C 1
ATOM 705 O O . GLU A 1 91 ? 13.954 -2.258 -18.360 1.00 82.06 91 GLU A O 1
ATOM 710 N N . SER A 1 92 ? 15.698 -1.675 -19.600 1.00 65.00 92 SER A N 1
ATOM 711 C CA . SER A 1 92 ? 16.150 -3.035 -19.951 1.00 65.00 92 SER A CA 1
ATOM 712 C C . SER A 1 92 ? 16.386 -4.051 -18.811 1.00 65.00 92 SER A C 1
ATOM 714 O O . SER A 1 92 ? 16.587 -5.225 -19.116 1.00 65.00 92 SER A O 1
ATOM 716 N N . SER A 1 93 ? 16.398 -3.670 -17.522 1.00 63.38 93 SER A N 1
ATOM 717 C CA . SER A 1 93 ? 17.030 -4.512 -16.476 1.00 63.38 93 SER A CA 1
ATOM 718 C C . SER A 1 93 ? 16.358 -4.552 -15.089 1.00 63.38 93 SER A C 1
ATOM 720 O O . SER A 1 93 ? 17.034 -4.819 -14.097 1.00 63.38 93 SER A O 1
ATOM 722 N N . PHE A 1 94 ? 15.040 -4.348 -14.971 1.00 76.50 94 PHE A N 1
ATOM 723 C CA . PHE A 1 94 ? 14.371 -4.239 -13.655 1.00 76.50 94 PHE A CA 1
ATOM 724 C C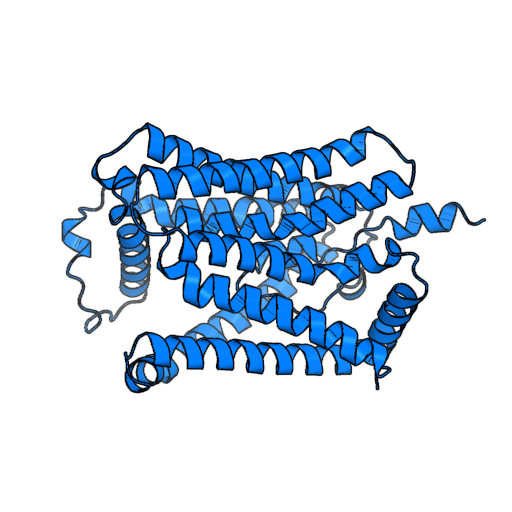 . PHE A 1 94 ? 13.501 -5.437 -13.220 1.00 76.50 94 PHE A C 1
ATOM 726 O O . PHE A 1 94 ? 12.750 -5.310 -12.256 1.00 76.50 94 PHE A O 1
ATOM 733 N N . CYS A 1 95 ? 13.585 -6.617 -13.854 1.00 88.19 95 CYS A N 1
ATOM 734 C CA . CYS A 1 95 ? 12.679 -7.751 -13.569 1.00 88.19 95 CYS A CA 1
ATOM 735 C C . CYS A 1 95 ? 12.586 -8.135 -12.081 1.00 88.19 95 CYS A C 1
ATOM 737 O O . CYS A 1 95 ? 11.486 -8.297 -11.551 1.00 88.19 95 CYS A O 1
ATOM 739 N N . ILE A 1 96 ? 13.732 -8.271 -11.403 1.00 91.44 96 ILE A N 1
ATOM 740 C CA . ILE A 1 96 ? 13.774 -8.639 -9.979 1.00 91.44 96 ILE A CA 1
ATOM 741 C C . ILE A 1 96 ? 13.111 -7.543 -9.145 1.00 91.44 96 ILE A C 1
ATOM 743 O O . ILE A 1 96 ? 12.246 -7.829 -8.322 1.00 91.44 96 ILE A O 1
ATOM 747 N N . THR A 1 97 ? 13.455 -6.285 -9.401 1.00 93.12 97 THR A N 1
ATOM 748 C CA . THR A 1 97 ? 12.926 -5.129 -8.678 1.00 93.12 97 THR A CA 1
ATOM 749 C C . THR A 1 97 ? 11.420 -4.958 -8.869 1.00 93.12 97 THR A C 1
ATOM 751 O O . THR A 1 97 ? 10.698 -4.735 -7.900 1.00 93.12 97 THR A O 1
ATOM 754 N N . ILE A 1 98 ? 10.926 -5.130 -10.098 1.00 94.94 98 ILE A N 1
ATOM 755 C CA . ILE A 1 98 ? 9.494 -5.145 -10.432 1.00 94.94 98 ILE A CA 1
ATOM 756 C C . ILE A 1 98 ? 8.788 -6.243 -9.629 1.00 94.94 98 ILE A C 1
ATOM 758 O O . ILE A 1 98 ? 7.775 -5.982 -8.979 1.00 94.94 98 ILE A O 1
ATOM 762 N N . GLY A 1 99 ? 9.350 -7.457 -9.625 1.00 95.00 99 GLY A N 1
ATOM 763 C CA . GLY A 1 99 ? 8.825 -8.583 -8.856 1.00 95.00 99 GLY A CA 1
ATOM 764 C C . GLY A 1 99 ? 8.780 -8.304 -7.353 1.00 95.00 99 GLY A C 1
ATOM 765 O O . GLY A 1 99 ? 7.761 -8.565 -6.715 1.00 95.00 99 GLY A O 1
ATOM 766 N N . LEU A 1 100 ? 9.840 -7.711 -6.795 1.00 95.56 100 LEU A N 1
ATOM 767 C CA . LEU A 1 100 ? 9.910 -7.312 -5.387 1.00 95.56 100 LEU A CA 1
ATOM 768 C C . LEU A 1 100 ? 8.883 -6.230 -5.037 1.00 95.56 100 LEU A C 1
ATOM 770 O O . LEU A 1 100 ? 8.278 -6.304 -3.969 1.00 95.56 100 LEU A O 1
ATOM 774 N N . ALA A 1 101 ? 8.631 -5.267 -5.927 1.00 96.25 101 ALA A N 1
ATOM 775 C CA . ALA A 1 101 ? 7.606 -4.245 -5.714 1.00 96.25 101 ALA A CA 1
ATOM 776 C C . ALA A 1 101 ? 6.198 -4.858 -5.674 1.00 96.25 101 ALA A C 1
ATOM 778 O O . ALA A 1 101 ? 5.419 -4.603 -4.751 1.00 96.25 101 ALA A O 1
ATOM 779 N N . ILE A 1 102 ? 5.874 -5.718 -6.645 1.00 97.00 102 ILE A N 1
ATOM 780 C CA . ILE A 1 102 ? 4.578 -6.407 -6.697 1.00 97.00 102 ILE A CA 1
ATOM 781 C C . ILE A 1 102 ? 4.414 -7.304 -5.464 1.00 97.00 102 ILE A C 1
ATOM 783 O O . ILE A 1 102 ? 3.396 -7.233 -4.778 1.00 97.00 102 ILE A O 1
ATOM 787 N N . PHE A 1 103 ? 5.437 -8.082 -5.114 1.00 96.31 103 PHE A N 1
ATOM 788 C CA . PHE A 1 103 ? 5.435 -8.886 -3.895 1.00 96.31 103 PHE A CA 1
ATOM 789 C C . PHE A 1 103 ? 5.216 -8.025 -2.645 1.00 96.31 103 PHE A C 1
ATOM 791 O O . PHE A 1 103 ? 4.345 -8.328 -1.832 1.00 96.31 103 PHE A O 1
ATOM 798 N N . GLY A 1 104 ? 5.954 -6.921 -2.514 1.00 96.75 104 GLY A N 1
ATOM 799 C CA . GLY A 1 104 ? 5.848 -6.004 -1.386 1.00 96.75 104 GLY A CA 1
ATOM 800 C C . GLY A 1 104 ? 4.440 -5.432 -1.233 1.00 96.75 104 GLY A C 1
ATOM 801 O O . GLY A 1 104 ? 3.864 -5.493 -0.149 1.00 96.75 104 GLY A O 1
ATOM 802 N N . THR A 1 105 ? 3.831 -4.970 -2.328 1.00 96.69 105 THR A N 1
ATOM 803 C CA . THR A 1 105 ? 2.454 -4.444 -2.314 1.00 96.69 105 THR A CA 1
ATOM 804 C C . THR A 1 105 ? 1.407 -5.497 -1.936 1.00 96.69 105 THR A C 1
ATOM 806 O O . THR A 1 105 ? 0.507 -5.203 -1.145 1.00 96.69 105 THR A O 1
ATOM 809 N N . ILE A 1 106 ? 1.542 -6.738 -2.422 1.00 96.31 106 ILE A N 1
ATOM 810 C CA . ILE A 1 106 ? 0.658 -7.854 -2.049 1.00 96.31 106 ILE A CA 1
ATOM 811 C C . ILE A 1 106 ? 0.832 -8.204 -0.567 1.00 96.31 106 ILE A C 1
ATOM 813 O O . ILE A 1 106 ? -0.156 -8.354 0.149 1.00 96.31 106 ILE A O 1
ATOM 817 N N . CYS A 1 107 ? 2.060 -8.280 -0.065 1.00 96.25 107 CYS A N 1
ATOM 818 C CA . CYS A 1 107 ? 2.322 -8.547 1.347 1.00 96.25 107 CYS A CA 1
ATOM 819 C C . CYS A 1 107 ? 1.734 -7.457 2.254 1.00 96.25 107 CYS A C 1
ATOM 821 O O . CYS A 1 107 ? 1.042 -7.768 3.221 1.00 96.25 107 CYS A O 1
ATOM 823 N N . VAL A 1 108 ? 1.916 -6.179 1.907 1.00 94.94 108 VAL A N 1
ATOM 824 C CA . VAL A 1 108 ? 1.334 -5.052 2.658 1.00 94.94 108 VAL A CA 1
ATOM 825 C C . VAL A 1 108 ? -0.193 -5.070 2.616 1.00 94.94 108 VAL A C 1
ATOM 827 O O . VAL A 1 108 ? -0.836 -4.733 3.609 1.00 94.94 108 VAL A O 1
ATOM 830 N N . SER A 1 109 ? -0.800 -5.533 1.519 1.00 94.38 109 SER A N 1
ATOM 831 C CA . SER A 1 109 ? -2.262 -5.629 1.403 1.00 94.38 109 SER A CA 1
ATOM 832 C C . SER A 1 109 ? -2.918 -6.529 2.461 1.00 94.38 109 SER A C 1
ATOM 834 O O . SER A 1 109 ? -4.104 -6.367 2.768 1.00 94.38 109 SER A O 1
ATOM 836 N N . MET A 1 110 ? -2.145 -7.432 3.079 1.00 91.56 110 MET A N 1
ATOM 837 C CA . MET A 1 110 ? -2.601 -8.273 4.186 1.00 91.56 110 MET A CA 1
ATOM 838 C C . MET A 1 110 ? -2.825 -7.506 5.485 1.00 91.56 110 MET A C 1
ATOM 840 O O . MET A 1 110 ? -3.519 -8.022 6.356 1.00 91.56 110 MET A O 1
ATOM 844 N N . ASN A 1 111 ? -2.318 -6.279 5.622 1.00 90.75 111 ASN A N 1
ATOM 845 C CA . ASN A 1 111 ? -2.396 -5.510 6.863 1.00 90.75 111 ASN A CA 1
ATOM 846 C C . ASN A 1 111 ? -3.841 -5.337 7.370 1.00 90.75 111 ASN A C 1
ATOM 848 O O . ASN A 1 111 ? -4.118 -5.453 8.560 1.00 90.75 111 ASN A O 1
ATOM 852 N N . TRP A 1 112 ? -4.802 -5.160 6.458 1.00 88.50 112 TRP A N 1
ATOM 853 C CA . TRP A 1 112 ? -6.208 -4.904 6.800 1.00 88.50 112 TRP A CA 1
ATOM 854 C C . TRP A 1 112 ? -7.080 -6.163 6.888 1.00 88.50 112 TRP A C 1
ATOM 856 O O . TRP A 1 112 ? -8.310 -6.069 6.881 1.00 88.50 112 TRP A O 1
ATOM 866 N N . TRP A 1 113 ? -6.481 -7.353 6.992 1.00 86.81 113 TRP A N 1
ATOM 867 C CA . TRP A 1 113 ? -7.219 -8.620 7.082 1.00 86.81 113 TRP A CA 1
ATOM 868 C C . TRP A 1 113 ? -8.240 -8.646 8.235 1.00 86.81 113 TRP A C 1
ATOM 870 O O . TRP A 1 113 ? -9.305 -9.257 8.104 1.00 86.81 113 TRP A O 1
ATOM 880 N N . GLU A 1 114 ? -7.959 -7.965 9.356 1.00 84.81 114 GLU A N 1
ATOM 881 C CA . GLU A 1 114 ? -8.839 -7.935 10.531 1.00 84.81 114 GLU A CA 1
ATOM 882 C C . GLU A 1 114 ? -10.231 -7.374 10.207 1.00 84.81 114 GLU A C 1
ATOM 884 O O . GLU A 1 114 ? -11.228 -7.853 10.767 1.00 84.81 114 GLU A O 1
ATOM 889 N N . ASN A 1 115 ? -10.324 -6.426 9.264 1.00 82.94 115 ASN A N 1
ATOM 890 C CA . ASN A 1 115 ? -11.591 -5.854 8.794 1.00 82.94 115 ASN A CA 1
ATOM 891 C C . ASN A 1 115 ? -12.517 -6.920 8.215 1.00 82.94 115 ASN A C 1
ATOM 893 O O . ASN A 1 115 ? -13.738 -6.821 8.330 1.00 82.94 115 ASN A O 1
ATOM 897 N N . TYR A 1 116 ? -11.924 -7.959 7.635 1.00 81.62 116 TYR A N 1
ATOM 898 C CA . TYR A 1 116 ? -12.612 -9.049 6.965 1.00 81.62 116 TYR A CA 1
ATOM 899 C C . TYR A 1 116 ? -12.585 -10.337 7.791 1.00 81.62 116 TYR A C 1
ATOM 901 O O . TYR A 1 116 ? -13.063 -11.366 7.335 1.00 81.62 116 TYR A O 1
ATOM 909 N N . SER A 1 117 ? -12.108 -10.307 9.039 1.00 76.31 117 SER A N 1
ATOM 910 C CA . SER A 1 117 ? -12.048 -11.488 9.919 1.00 76.31 117 SER A CA 1
ATOM 911 C C . SER A 1 117 ? -13.389 -12.220 10.076 1.00 76.31 117 SER A C 1
ATOM 913 O O . SER A 1 117 ? -13.414 -13.429 10.282 1.00 76.31 117 SER A O 1
ATOM 915 N N . THR A 1 118 ? -14.518 -11.514 9.950 1.00 68.62 118 THR A N 1
ATOM 916 C CA . THR A 1 118 ? -15.859 -12.118 9.990 1.00 68.62 118 THR A CA 1
ATOM 917 C C . THR A 1 118 ? -16.240 -12.888 8.731 1.00 68.62 118 THR A C 1
ATOM 919 O O . THR A 1 118 ? -17.147 -13.714 8.797 1.00 68.62 118 THR A O 1
ATOM 922 N N . LEU A 1 119 ? -15.587 -12.598 7.604 1.00 68.56 119 LEU A N 1
ATOM 923 C CA . LEU A 1 119 ? -15.775 -13.300 6.337 1.00 68.56 119 LEU A CA 1
ATOM 924 C C . LEU A 1 119 ? -15.357 -14.758 6.464 1.00 68.56 119 LEU A C 1
ATOM 926 O O . LEU A 1 119 ? -16.053 -15.675 6.032 1.00 68.56 119 LEU A O 1
ATOM 930 N N . PHE A 1 120 ? -14.215 -14.951 7.110 1.00 67.19 120 PHE A N 1
ATOM 931 C CA . PHE A 1 120 ? -13.702 -16.256 7.434 1.00 67.19 120 PHE A CA 1
ATOM 932 C C . PHE A 1 120 ? -14.495 -16.789 8.621 1.00 67.19 120 PHE A C 1
ATOM 934 O O . PHE A 1 120 ? -14.078 -16.721 9.773 1.00 67.19 120 PHE A O 1
ATOM 941 N N . ASN A 1 121 ? -15.668 -17.352 8.333 1.00 58.69 121 ASN A N 1
ATOM 942 C CA . ASN A 1 121 ? -16.494 -18.049 9.316 1.00 58.69 121 ASN A CA 1
ATOM 943 C C . ASN A 1 121 ? -15.813 -19.328 9.857 1.00 58.69 121 ASN A C 1
ATOM 945 O O . ASN A 1 121 ? -16.440 -20.105 10.5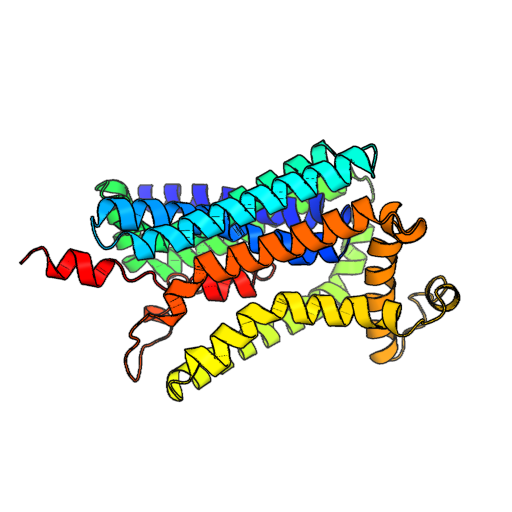76 1.00 58.69 121 ASN A O 1
ATOM 949 N N . SER A 1 122 ? -14.529 -19.554 9.544 1.00 62.84 122 SER A N 1
ATOM 950 C CA . SER A 1 122 ? -13.719 -20.516 10.268 1.00 62.84 122 SER A CA 1
ATOM 951 C C . SER A 1 122 ? -13.700 -20.096 11.739 1.00 62.84 122 SER A C 1
ATOM 953 O O . SER A 1 122 ? -13.335 -18.975 12.108 1.00 62.84 122 SER A O 1
ATOM 955 N N . LEU A 1 123 ? -14.133 -21.015 12.604 1.00 60.91 123 LEU A N 1
ATOM 956 C CA . LEU A 1 123 ? -14.176 -20.827 14.057 1.00 60.91 123 LEU A CA 1
ATOM 957 C C . LEU A 1 123 ? -12.843 -20.264 14.598 1.00 60.91 123 LEU A C 1
ATOM 959 O O . LEU A 1 123 ? -12.827 -19.500 15.563 1.00 60.91 123 LEU A O 1
ATOM 963 N N . HIS A 1 124 ? -11.743 -20.597 13.917 1.00 71.56 124 HIS A N 1
ATOM 964 C CA . HIS A 1 124 ? -10.388 -20.158 14.209 1.00 71.56 124 HIS A CA 1
ATOM 965 C C . HIS A 1 124 ? -10.203 -18.632 14.139 1.00 71.56 124 HIS A C 1
ATOM 967 O O . HIS A 1 124 ? -9.831 -18.021 15.141 1.00 71.56 124 HIS A O 1
ATOM 973 N N . LEU A 1 125 ? -10.507 -17.990 13.003 1.00 76.75 125 LEU A N 1
ATOM 974 C CA . LEU A 1 125 ? -10.245 -16.554 12.814 1.00 76.75 125 LEU A CA 1
ATOM 975 C C . LEU A 1 125 ? -11.177 -15.679 13.654 1.00 76.75 125 LEU A C 1
ATOM 977 O O . LEU A 1 125 ? -10.758 -14.654 14.194 1.00 76.75 125 LEU A O 1
ATOM 981 N N . LYS A 1 126 ? -12.419 -16.124 13.863 1.00 76.31 126 LYS A N 1
ATOM 982 C CA . LYS A 1 126 ? -13.347 -15.458 14.785 1.00 76.31 126 LYS A CA 1
ATOM 983 C C . LYS A 1 126 ? -12.852 -15.510 16.234 1.00 76.31 126 LYS A C 1
ATOM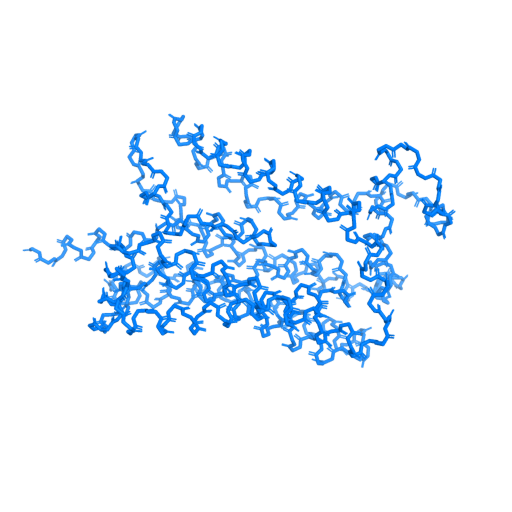 985 O O . LYS A 1 126 ? -12.993 -14.524 16.961 1.00 76.31 126 LYS A O 1
ATOM 990 N N . GLY A 1 127 ? -12.274 -16.641 16.648 1.00 81.19 127 GLY A N 1
ATOM 991 C CA . GLY A 1 127 ? -11.628 -16.797 17.952 1.00 81.19 127 GLY A CA 1
ATOM 992 C C . GLY A 1 127 ? -10.443 -15.847 18.120 1.00 81.19 127 GLY A C 1
ATOM 993 O O . GLY A 1 127 ? -10.405 -15.101 19.097 1.00 81.19 127 GLY A O 1
ATOM 994 N N . ILE A 1 128 ? -9.551 -15.806 17.125 1.00 85.19 128 ILE A N 1
ATOM 995 C CA . ILE A 1 128 ? -8.388 -14.905 17.075 1.00 85.19 128 ILE A CA 1
ATOM 996 C C . ILE A 1 128 ? -8.828 -13.441 17.160 1.00 85.19 128 ILE A C 1
ATOM 998 O O . ILE A 1 128 ? -8.355 -12.715 18.024 1.00 85.19 128 ILE A O 1
ATOM 1002 N N . SER A 1 129 ? -9.784 -13.004 16.335 1.00 82.62 129 SER A N 1
ATOM 1003 C CA . SER A 1 129 ? -10.277 -11.617 16.343 1.00 82.62 129 SER A CA 1
ATOM 1004 C C . SER A 1 129 ? -10.868 -11.214 17.702 1.00 82.62 129 SER A C 1
ATOM 1006 O O . SER A 1 129 ? -10.616 -10.115 18.204 1.00 82.62 129 SER A O 1
ATOM 1008 N N . LYS A 1 130 ? -11.626 -12.114 18.348 1.00 83.06 130 LYS A N 1
ATOM 1009 C CA . LYS A 1 130 ? -12.171 -11.873 19.693 1.00 83.06 130 LYS A CA 1
ATOM 1010 C C . LYS A 1 130 ? -11.061 -11.764 20.740 1.00 83.06 130 LYS A C 1
ATOM 1012 O O . LYS A 1 130 ? -11.171 -10.940 21.645 1.00 83.06 130 LYS A O 1
ATOM 1017 N N . ASP A 1 131 ? -10.024 -12.586 20.624 1.00 86.50 131 ASP A N 1
ATOM 1018 C CA . ASP A 1 131 ? -8.876 -12.570 21.525 1.00 86.50 131 ASP A CA 1
ATOM 1019 C C . ASP A 1 131 ? -8.029 -11.301 21.341 1.00 86.50 131 ASP A C 1
ATOM 1021 O O . ASP A 1 131 ? -7.786 -10.599 22.319 1.00 86.50 131 ASP A O 1
ATOM 1025 N N . ILE A 1 132 ? -7.735 -10.903 20.095 1.00 86.88 132 ILE A N 1
ATOM 1026 C CA . ILE A 1 132 ? -7.112 -9.608 19.756 1.00 86.88 132 ILE A CA 1
ATOM 1027 C C . ILE A 1 132 ? -7.896 -8.452 20.384 1.00 86.88 132 ILE A C 1
ATOM 1029 O O . ILE A 1 132 ? -7.306 -7.546 20.968 1.00 86.88 132 ILE A O 1
ATOM 1033 N N . GLY A 1 133 ? -9.231 -8.489 20.318 1.00 83.88 133 GLY A N 1
ATOM 1034 C CA . GLY A 1 133 ? -10.088 -7.491 20.959 1.00 83.88 133 GLY A CA 1
ATOM 1035 C C . GLY A 1 133 ? -9.878 -7.386 22.475 1.00 83.88 133 GLY A C 1
ATOM 1036 O O . GLY A 1 133 ? -9.865 -6.278 23.008 1.00 83.88 133 GLY A O 1
ATOM 1037 N N . LYS A 1 134 ? -9.666 -8.515 23.166 1.00 87.25 134 LYS A N 1
ATOM 1038 C CA . LYS A 1 134 ? -9.415 -8.565 24.619 1.00 87.25 134 LYS A CA 1
ATOM 1039 C C . LYS A 1 134 ? -7.985 -8.178 24.991 1.00 87.25 134 LYS A C 1
ATOM 1041 O O . LYS A 1 134 ? -7.772 -7.557 26.027 1.00 87.25 134 LYS A O 1
ATOM 1046 N N . SER A 1 135 ? -7.003 -8.540 24.169 1.00 88.75 135 SER A N 1
ATOM 1047 C CA . SER A 1 135 ? -5.574 -8.360 24.451 1.00 88.75 135 SER A CA 1
ATOM 1048 C C . SER A 1 135 ? -4.905 -7.300 23.573 1.00 88.75 135 SER A C 1
ATOM 1050 O O . SER A 1 135 ? -3.699 -7.364 23.332 1.00 88.75 135 SER A O 1
ATOM 1052 N N . ARG A 1 136 ? -5.674 -6.318 23.096 1.00 86.06 136 ARG A N 1
ATOM 1053 C CA . ARG A 1 136 ? -5.265 -5.356 22.061 1.00 86.06 136 ARG A CA 1
ATOM 1054 C C . ARG A 1 136 ? -3.963 -4.619 22.368 1.00 86.06 136 ARG A C 1
ATOM 1056 O O . ARG A 1 136 ? -3.124 -4.482 21.489 1.00 86.06 136 ARG A O 1
ATOM 1063 N N . ASN A 1 137 ? -3.766 -4.176 23.610 1.00 87.94 137 ASN A N 1
ATOM 1064 C CA . ASN A 1 137 ? -2.542 -3.461 23.986 1.00 87.94 137 ASN A CA 1
ATOM 1065 C C . ASN A 1 137 ? -1.297 -4.354 23.834 1.00 87.94 137 ASN A C 1
ATOM 1067 O O . ASN A 1 137 ? -0.297 -3.910 23.285 1.00 87.94 137 ASN A O 1
ATOM 1071 N N . ALA A 1 138 ? -1.378 -5.620 24.258 1.00 89.12 138 ALA A N 1
ATOM 1072 C CA . ALA A 1 138 ? -0.271 -6.566 24.130 1.00 89.12 138 ALA A CA 1
ATOM 1073 C C . ALA A 1 138 ? 0.001 -6.933 22.663 1.00 89.12 138 ALA A C 1
ATOM 1075 O O . ALA A 1 138 ? 1.152 -6.959 22.247 1.00 89.12 138 ALA A O 1
ATOM 1076 N N . VAL A 1 139 ? -1.055 -7.164 21.874 1.00 88.88 139 VAL A N 1
ATOM 1077 C CA . VAL A 1 139 ? -0.948 -7.450 20.433 1.00 88.88 139 VAL A CA 1
ATOM 1078 C C . VAL A 1 139 ? -0.275 -6.292 19.694 1.00 88.88 139 VAL A C 1
ATOM 1080 O O . VAL A 1 139 ? 0.644 -6.528 18.919 1.00 88.88 139 VAL A O 1
ATOM 1083 N N . ASN A 1 140 ? -0.654 -5.048 19.998 1.00 87.38 140 ASN A N 1
ATOM 1084 C CA . ASN A 1 140 ? -0.039 -3.868 19.391 1.00 87.38 140 ASN A CA 1
ATOM 1085 C C . ASN A 1 140 ? 1.447 -3.729 19.750 1.00 87.38 140 ASN A C 1
ATOM 1087 O O . ASN A 1 140 ? 2.243 -3.406 18.877 1.00 87.38 140 ASN A O 1
ATOM 1091 N N . ILE A 1 141 ? 1.828 -3.980 21.010 1.00 90.06 141 ILE A N 1
ATOM 1092 C CA . ILE A 1 141 ? 3.240 -3.951 21.429 1.00 90.06 141 ILE A CA 1
ATOM 1093 C C . ILE A 1 141 ? 4.038 -5.006 20.654 1.00 90.06 141 ILE A C 1
ATOM 1095 O O . ILE A 1 141 ? 5.094 -4.697 20.110 1.00 90.06 141 ILE A O 1
ATOM 1099 N N . ILE A 1 142 ? 3.515 -6.233 20.555 1.00 90.94 142 ILE A N 1
ATOM 1100 C CA . ILE A 1 142 ? 4.159 -7.325 19.814 1.00 90.94 142 ILE A CA 1
ATOM 1101 C C . ILE A 1 142 ? 4.286 -6.978 18.324 1.00 90.94 142 ILE A C 1
ATOM 1103 O O . ILE A 1 142 ? 5.365 -7.149 17.760 1.00 90.94 142 ILE A O 1
ATOM 1107 N N . SER A 1 143 ? 3.227 -6.455 17.699 1.00 90.56 143 SER A N 1
ATOM 1108 C CA . SER A 1 143 ? 3.242 -5.994 16.302 1.00 90.56 143 SER A CA 1
ATOM 1109 C C . SER A 1 143 ? 4.301 -4.908 16.092 1.00 90.56 143 SER A C 1
ATOM 1111 O O . SER A 1 143 ? 5.156 -5.053 15.222 1.00 90.56 143 SER A O 1
ATOM 1113 N N . SER A 1 144 ? 4.336 -3.871 16.938 1.00 90.19 144 SER A N 1
ATOM 1114 C CA . SER A 1 144 ? 5.330 -2.793 16.823 1.00 90.19 144 SER A CA 1
ATOM 1115 C C . SER A 1 144 ? 6.766 -3.304 16.953 1.00 90.19 144 SER A C 1
ATOM 1117 O O . SER A 1 144 ? 7.607 -2.963 16.126 1.00 90.19 144 SER A O 1
ATOM 1119 N N . LEU A 1 145 ? 7.049 -4.160 17.942 1.00 92.38 145 LEU A N 1
ATOM 1120 C CA . LEU A 1 145 ? 8.380 -4.754 18.121 1.00 92.38 145 LEU A CA 1
ATOM 1121 C C . LEU A 1 145 ? 8.785 -5.620 16.924 1.00 92.38 145 LEU A C 1
ATOM 1123 O O . LEU A 1 145 ? 9.919 -5.543 16.461 1.00 92.38 145 LEU A O 1
ATOM 1127 N N . THR A 1 146 ? 7.845 -6.405 16.396 1.00 92.75 146 THR A N 1
ATOM 1128 C CA . THR A 1 146 ? 8.066 -7.253 15.217 1.00 92.75 146 THR A CA 1
ATOM 1129 C C . THR A 1 146 ? 8.397 -6.403 13.999 1.00 92.75 146 THR A C 1
ATOM 1131 O O . THR A 1 146 ? 9.377 -6.665 13.309 1.00 92.75 146 THR A O 1
ATOM 1134 N N . ARG A 1 147 ? 7.635 -5.333 13.764 1.00 92.88 147 ARG A N 1
ATOM 1135 C CA . ARG A 1 147 ? 7.861 -4.419 12.643 1.00 92.88 147 ARG A CA 1
ATOM 1136 C C . ARG A 1 147 ? 9.212 -3.715 12.727 1.00 92.88 147 ARG A C 1
ATOM 1138 O O . ARG A 1 147 ? 9.908 -3.645 11.718 1.00 92.88 147 ARG A O 1
ATOM 1145 N N . ILE A 1 148 ? 9.615 -3.262 13.915 1.00 91.88 148 ILE A N 1
ATOM 1146 C CA . ILE A 1 148 ? 10.947 -2.678 14.144 1.00 91.88 148 ILE A CA 1
ATOM 1147 C C . ILE A 1 148 ? 12.047 -3.705 13.857 1.00 91.88 148 ILE A C 1
ATOM 1149 O O . ILE A 1 148 ? 13.013 -3.382 13.166 1.00 91.88 148 ILE A O 1
ATOM 1153 N N . LEU A 1 149 ? 11.901 -4.937 14.355 1.00 95.00 149 LEU A N 1
ATOM 1154 C CA . LEU A 1 149 ? 12.894 -5.997 14.179 1.00 95.00 149 LEU A CA 1
ATOM 1155 C C . LEU A 1 149 ? 13.056 -6.382 12.706 1.00 95.00 149 LEU A C 1
ATOM 1157 O O . LEU A 1 149 ? 14.178 -6.440 12.212 1.00 95.00 149 LEU A O 1
ATOM 1161 N N . ILE A 1 150 ? 11.949 -6.596 11.993 1.00 96.25 150 ILE A N 1
ATOM 1162 C CA . ILE A 1 150 ? 11.977 -6.985 10.579 1.00 96.25 150 ILE A CA 1
ATOM 1163 C C . ILE A 1 150 ? 12.507 -5.846 9.707 1.00 96.25 150 ILE A C 1
ATOM 1165 O O . ILE A 1 150 ? 13.372 -6.082 8.869 1.00 96.25 150 ILE A O 1
ATOM 1169 N N . THR A 1 151 ? 12.067 -4.607 9.938 1.00 92.75 151 THR A N 1
ATOM 1170 C CA . THR A 1 151 ? 12.570 -3.451 9.176 1.00 92.75 151 THR A CA 1
ATOM 1171 C C . THR A 1 151 ? 14.070 -3.260 9.404 1.00 92.75 151 THR A C 1
ATOM 1173 O O . THR A 1 151 ? 14.817 -3.104 8.443 1.00 92.75 151 THR A O 1
ATOM 1176 N N . SER A 1 152 ? 14.536 -3.362 10.655 1.00 90.75 152 SER A N 1
ATOM 1177 C CA . SER A 1 152 ? 15.968 -3.307 10.988 1.00 90.75 152 SER A CA 1
ATOM 1178 C C . SER A 1 152 ? 16.766 -4.429 10.320 1.00 90.75 152 SER A C 1
ATOM 1180 O O . SER A 1 152 ? 17.864 -4.184 9.827 1.00 90.75 152 SER A O 1
ATOM 1182 N N . ALA A 1 153 ? 16.220 -5.648 10.261 1.00 94.31 153 ALA A N 1
ATOM 1183 C CA . ALA A 1 153 ? 16.866 -6.777 9.594 1.00 94.31 153 ALA A CA 1
ATOM 1184 C C . ALA A 1 153 ? 16.985 -6.561 8.077 1.00 94.31 153 ALA A C 1
ATOM 1186 O O . ALA A 1 153 ? 18.038 -6.835 7.505 1.00 94.31 153 ALA A O 1
ATOM 1187 N N . VAL A 1 154 ? 15.940 -6.027 7.433 1.00 93.62 154 VAL A N 1
ATOM 1188 C CA . VAL A 1 154 ? 15.957 -5.703 5.997 1.00 93.62 154 VAL A CA 1
ATOM 1189 C C . VAL A 1 154 ? 16.949 -4.580 5.701 1.00 93.62 154 VAL A C 1
ATOM 1191 O O . VAL A 1 154 ? 17.731 -4.715 4.767 1.00 93.62 154 VAL A O 1
ATOM 1194 N N . ILE A 1 155 ? 16.984 -3.520 6.517 1.00 90.19 155 ILE A N 1
ATOM 1195 C CA . ILE A 1 155 ? 17.997 -2.456 6.402 1.00 90.19 155 ILE A CA 1
ATOM 1196 C C . ILE A 1 155 ? 19.401 -3.046 6.543 1.00 90.19 155 ILE A C 1
ATOM 1198 O O . ILE A 1 155 ? 20.261 -2.784 5.708 1.00 90.19 155 ILE A O 1
ATOM 1202 N N . GLY A 1 156 ? 19.628 -3.872 7.569 1.00 88.31 156 GLY A N 1
ATOM 1203 C CA . GLY A 1 156 ? 20.922 -4.506 7.804 1.00 88.31 156 GLY A CA 1
ATOM 1204 C C . GLY A 1 156 ? 21.372 -5.378 6.634 1.00 88.31 156 GLY A C 1
ATOM 1205 O O . GLY A 1 156 ? 22.523 -5.284 6.224 1.00 88.31 156 GLY A O 1
ATOM 1206 N N . ALA A 1 157 ? 20.467 -6.176 6.063 1.00 90.69 157 ALA A N 1
ATOM 1207 C CA . ALA A 1 157 ? 20.747 -6.994 4.885 1.00 90.69 157 ALA A CA 1
ATOM 1208 C C . ALA A 1 157 ? 20.977 -6.152 3.619 1.00 90.69 157 ALA A C 1
ATOM 1210 O O . ALA A 1 157 ? 21.852 -6.463 2.822 1.00 90.69 157 ALA A O 1
ATOM 1211 N N . TYR A 1 158 ? 20.213 -5.077 3.425 1.00 88.75 158 TYR A N 1
ATOM 1212 C CA . TYR A 1 158 ? 20.371 -4.199 2.268 1.00 88.75 158 TYR A CA 1
ATOM 1213 C C . TYR A 1 158 ? 21.725 -3.479 2.292 1.00 88.75 158 TYR A C 1
ATOM 1215 O O . TYR A 1 158 ? 22.461 -3.505 1.312 1.00 88.75 158 TYR A O 1
ATOM 1223 N N . VAL A 1 159 ? 22.104 -2.914 3.441 1.00 86.75 159 VAL A N 1
ATOM 1224 C CA . VAL A 1 159 ? 23.381 -2.202 3.615 1.00 86.75 159 VAL A CA 1
ATOM 1225 C C . VAL A 1 159 ? 24.577 -3.136 3.410 1.00 86.75 159 VAL A C 1
ATOM 1227 O O . VAL A 1 159 ? 25.574 -2.732 2.810 1.00 86.75 159 VAL A O 1
ATOM 1230 N N . THR A 1 160 ? 24.497 -4.390 3.871 1.00 86.19 160 THR A N 1
ATOM 1231 C CA . THR A 1 160 ? 25.572 -5.369 3.647 1.00 86.19 160 THR A CA 1
ATOM 1232 C C . THR A 1 160 ? 25.667 -5.826 2.195 1.00 86.19 160 THR A C 1
ATOM 1234 O O . THR A 1 160 ? 26.773 -6.106 1.741 1.00 86.19 160 THR A O 1
ATOM 1237 N N . LEU A 1 161 ? 24.550 -5.874 1.463 1.00 86.12 161 LEU A N 1
ATOM 1238 C CA . LEU A 1 161 ? 24.531 -6.224 0.040 1.00 86.12 161 LEU A CA 1
ATOM 1239 C C . LEU A 1 161 ? 25.094 -5.110 -0.850 1.00 86.12 161 LEU A C 1
ATOM 1241 O O . LEU A 1 161 ? 25.828 -5.413 -1.786 1.00 86.12 161 LEU A O 1
ATOM 1245 N N . THR A 1 162 ? 24.781 -3.842 -0.565 1.00 83.06 162 THR A N 1
ATOM 1246 C CA . THR A 1 162 ? 25.279 -2.708 -1.367 1.00 83.06 162 THR A CA 1
ATOM 1247 C C . THR A 1 162 ? 26.759 -2.417 -1.103 1.00 83.06 162 THR A C 1
ATOM 1249 O O . THR A 1 162 ? 27.455 -1.905 -1.972 1.00 83.06 162 THR A O 1
ATOM 1252 N N . GLY A 1 163 ? 27.272 -2.774 0.079 1.00 79.94 163 GLY A N 1
ATOM 1253 C CA . GLY A 1 163 ? 28.682 -2.578 0.432 1.00 79.94 163 GLY A CA 1
ATOM 1254 C C . GLY A 1 163 ? 29.041 -1.154 0.876 1.00 79.94 163 GLY A C 1
ATOM 1255 O O . GLY A 1 163 ? 30.196 -0.909 1.214 1.00 79.94 163 GLY A O 1
ATOM 1256 N N . ASP A 1 164 ? 28.066 -0.242 0.972 1.00 70.81 164 ASP A N 1
ATOM 1257 C CA . ASP A 1 164 ? 28.254 1.192 1.278 1.00 70.81 164 ASP A CA 1
ATOM 1258 C C . ASP A 1 164 ? 28.783 1.503 2.694 1.00 70.81 164 ASP A C 1
ATOM 1260 O O . ASP A 1 164 ? 29.000 2.665 3.048 1.00 70.81 164 ASP A O 1
ATOM 1264 N N . GLY A 1 165 ? 29.010 0.477 3.518 1.00 74.88 165 GLY A N 1
ATOM 1265 C CA . GLY A 1 165 ? 29.473 0.604 4.895 1.00 74.88 165 GLY A CA 1
ATOM 1266 C C . GLY A 1 165 ? 28.439 1.250 5.831 1.00 74.88 165 GLY A C 1
ATOM 1267 O O . GLY A 1 165 ? 27.666 2.137 5.475 1.00 74.88 165 GLY A O 1
ATOM 1268 N N . TRP A 1 166 ? 28.443 0.847 7.103 1.00 76.88 166 TRP A N 1
ATOM 1269 C CA . TRP A 1 166 ? 27.513 1.384 8.112 1.00 76.88 166 TRP A CA 1
ATOM 1270 C C . TRP A 1 166 ? 27.709 2.883 8.409 1.00 76.88 166 TRP A C 1
ATOM 1272 O O . TRP A 1 166 ? 26.821 3.518 8.980 1.00 76.88 166 TRP A O 1
ATOM 1282 N N . ASN A 1 167 ? 28.843 3.466 8.005 1.00 72.88 167 ASN A N 1
ATOM 1283 C CA . ASN A 1 167 ? 29.130 4.890 8.192 1.00 72.88 167 ASN A CA 1
ATOM 1284 C C . ASN A 1 167 ? 28.159 5.784 7.411 1.00 72.88 167 ASN A C 1
ATOM 1286 O O . ASN A 1 167 ? 27.693 6.784 7.958 1.00 72.88 167 ASN A O 1
ATOM 1290 N N . SER A 1 168 ? 27.796 5.388 6.188 1.00 69.00 168 SER A N 1
ATOM 1291 C CA . SER A 1 168 ? 26.843 6.117 5.341 1.00 69.00 168 SER A CA 1
ATOM 1292 C C . SER A 1 168 ? 25.461 6.198 5.999 1.00 69.00 168 SER A C 1
ATOM 1294 O O . SER A 1 168 ? 24.827 7.249 6.013 1.00 69.00 168 SER A O 1
ATOM 1296 N N . VAL A 1 169 ? 25.032 5.114 6.654 1.00 69.25 169 VAL A N 1
ATOM 1297 C CA . VAL A 1 169 ? 23.769 5.062 7.410 1.00 69.25 169 VAL A CA 1
ATOM 1298 C C . VAL A 1 169 ? 23.842 5.917 8.676 1.00 69.25 169 VAL A C 1
ATOM 1300 O O . VAL A 1 169 ? 22.890 6.625 8.999 1.00 69.25 169 VAL A O 1
ATOM 1303 N N . LYS A 1 170 ? 24.972 5.875 9.395 1.00 69.12 170 LYS A N 1
ATOM 1304 C CA . LYS A 1 170 ? 25.146 6.591 10.666 1.00 69.12 170 LYS A CA 1
ATOM 1305 C C . LYS A 1 170 ? 25.076 8.111 10.492 1.00 69.12 170 LYS A C 1
ATOM 1307 O O . LYS A 1 170 ? 24.450 8.771 11.316 1.00 69.12 170 LYS A O 1
ATOM 1312 N N . LEU A 1 171 ? 25.660 8.649 9.418 1.00 61.38 171 LEU A N 1
ATOM 1313 C CA . LEU A 1 171 ? 25.658 10.090 9.135 1.00 61.38 171 LEU A CA 1
ATOM 1314 C C . LEU A 1 171 ? 24.241 10.626 8.861 1.00 61.38 171 LEU A C 1
ATOM 1316 O O . LEU A 1 171 ? 23.880 11.708 9.312 1.00 61.38 171 LEU A O 1
ATOM 1320 N N . VAL A 1 172 ? 23.407 9.830 8.186 1.00 65.38 172 VAL A N 1
ATOM 1321 C CA . VAL A 1 172 ? 21.990 10.151 7.943 1.00 65.38 172 VAL A CA 1
ATOM 1322 C C . VAL A 1 172 ? 21.159 10.031 9.231 1.00 65.38 172 VAL A C 1
ATOM 1324 O O . VAL A 1 172 ? 20.159 10.733 9.401 1.00 65.38 172 VAL A O 1
ATOM 1327 N N . PHE A 1 173 ? 21.567 9.167 10.165 1.00 67.44 173 PHE A N 1
ATOM 1328 C CA . PHE A 1 173 ? 20.774 8.834 11.346 1.00 67.44 173 PHE A CA 1
ATOM 1329 C C . PHE A 1 173 ? 20.594 9.997 12.332 1.00 67.44 173 PHE A C 1
ATOM 1331 O O . PHE A 1 173 ? 19.508 10.161 12.874 1.00 67.44 173 PHE A O 1
ATOM 1338 N N . GLU A 1 174 ? 21.606 10.825 12.591 1.00 69.94 174 GLU A N 1
ATOM 1339 C CA . GLU A 1 174 ? 21.483 11.819 13.671 1.00 69.94 174 GLU A CA 1
ATOM 1340 C C . GLU A 1 174 ? 20.534 12.970 13.323 1.00 69.94 174 GLU A C 1
ATOM 1342 O O . GLU A 1 174 ? 19.589 13.233 14.061 1.00 69.94 174 GLU A O 1
ATOM 1347 N N . THR A 1 175 ? 20.732 13.656 12.199 1.00 72.25 175 THR A N 1
ATOM 1348 C CA . THR A 1 175 ? 19.930 14.853 11.894 1.00 72.25 175 THR A CA 1
ATOM 1349 C C . THR A 1 175 ? 18.642 14.509 11.154 1.00 72.25 175 THR A C 1
ATOM 1351 O O . THR A 1 175 ? 17.561 14.968 11.531 1.00 72.25 175 THR A O 1
ATOM 1354 N N . VAL A 1 176 ? 18.736 13.682 10.108 1.00 74.75 176 VAL A N 1
ATOM 1355 C CA . VAL A 1 176 ? 17.605 13.428 9.206 1.00 74.75 176 VAL A CA 1
ATOM 1356 C C . VAL A 1 176 ? 16.573 12.533 9.879 1.00 74.75 176 VAL A C 1
ATOM 1358 O O . VAL A 1 176 ? 15.387 12.847 9.825 1.00 74.75 176 VAL A O 1
ATOM 1361 N N . VAL A 1 177 ? 16.982 11.467 10.578 1.00 77.62 177 VAL A N 1
ATOM 1362 C CA . VAL A 1 177 ? 16.009 10.579 11.241 1.00 77.62 177 VAL A CA 1
ATOM 1363 C C . VAL A 1 177 ? 15.303 11.291 12.389 1.00 77.62 177 VAL A C 1
ATOM 1365 O O . VAL A 1 177 ? 14.088 11.157 12.495 1.00 77.62 177 VAL A O 1
ATOM 1368 N N . ILE A 1 178 ? 15.994 12.100 13.202 1.00 77.69 178 ILE A N 1
ATOM 1369 C CA . ILE A 1 178 ? 15.324 12.879 14.258 1.00 77.69 178 ILE A CA 1
ATOM 1370 C C . ILE A 1 178 ? 14.304 13.845 13.642 1.00 77.69 178 ILE A C 1
ATOM 1372 O O . ILE A 1 178 ? 13.154 13.877 14.085 1.00 77.69 178 ILE A O 1
ATOM 1376 N N . ALA A 1 179 ? 14.678 14.580 12.590 1.00 78.88 179 ALA A N 1
ATOM 1377 C CA . ALA A 1 179 ? 13.756 15.473 11.893 1.00 78.88 179 ALA A CA 1
ATOM 1378 C C . ALA A 1 179 ? 12.547 14.715 11.314 1.00 78.88 179 ALA A C 1
ATOM 1380 O O . ALA A 1 179 ? 11.405 15.133 11.511 1.00 78.88 179 ALA A O 1
ATOM 1381 N N . LEU A 1 180 ? 12.770 13.565 10.671 1.00 80.38 180 LEU A N 1
ATOM 1382 C CA . LEU A 1 180 ? 11.706 12.719 10.128 1.00 80.38 180 LEU A CA 1
ATOM 1383 C C . LEU A 1 180 ? 10.797 12.154 11.224 1.00 80.38 180 LEU A C 1
ATOM 1385 O O . LEU A 1 180 ? 9.580 12.152 11.053 1.00 80.38 180 LEU A O 1
ATOM 1389 N N . VAL A 1 181 ? 11.346 11.739 12.369 1.00 81.12 181 VAL A N 1
ATOM 1390 C CA . VAL A 1 181 ? 10.570 11.273 13.528 1.00 81.12 181 VAL A CA 1
ATOM 1391 C C . VAL A 1 181 ? 9.692 12.397 14.072 1.00 81.12 181 VAL A C 1
ATOM 1393 O O . VAL A 1 181 ? 8.513 12.168 14.359 1.00 81.12 181 VAL A O 1
ATOM 1396 N N . VAL A 1 182 ? 10.221 13.619 14.175 1.00 83.81 182 VAL A N 1
ATOM 1397 C CA . VAL A 1 182 ? 9.447 14.794 14.600 1.00 83.81 182 VAL A CA 1
ATOM 1398 C C . VAL A 1 182 ? 8.328 15.088 13.599 1.00 83.81 182 VAL A C 1
ATOM 1400 O O . VAL A 1 182 ? 7.166 15.185 13.999 1.00 83.81 182 VAL A O 1
ATOM 1403 N N . ILE A 1 183 ? 8.638 15.152 12.301 1.00 83.25 183 ILE A N 1
ATOM 1404 C CA . ILE A 1 183 ? 7.656 15.405 11.233 1.00 83.25 183 ILE A CA 1
ATOM 1405 C C . ILE A 1 183 ? 6.567 14.327 11.228 1.00 83.25 183 ILE A C 1
ATOM 1407 O O . ILE A 1 183 ? 5.379 14.648 11.180 1.00 83.25 183 ILE A O 1
ATOM 1411 N N . GLN A 1 184 ? 6.939 13.051 11.333 1.00 82.38 184 GLN A N 1
ATOM 1412 C CA . GLN A 1 184 ? 5.999 11.933 11.354 1.00 82.38 184 GLN A CA 1
ATOM 1413 C C . GLN A 1 184 ? 5.116 11.958 12.607 1.00 82.38 184 GLN A C 1
ATOM 1415 O O . GLN A 1 184 ? 3.910 11.716 12.516 1.00 82.38 184 GLN A O 1
ATOM 1420 N N . THR A 1 185 ? 5.686 12.284 13.771 1.00 80.75 185 THR A N 1
ATOM 1421 C CA . THR A 1 185 ? 4.937 12.398 15.031 1.00 80.75 185 THR A CA 1
ATOM 1422 C C . THR A 1 185 ? 3.917 13.530 14.954 1.00 80.75 185 THR A C 1
ATOM 1424 O O . THR A 1 185 ? 2.746 13.324 15.282 1.00 80.75 185 THR A O 1
ATOM 1427 N N . LEU A 1 186 ? 4.327 14.701 14.458 1.00 84.00 186 LEU A N 1
ATOM 1428 C CA . LEU A 1 186 ? 3.444 15.851 14.267 1.00 84.00 186 LEU A CA 1
ATOM 1429 C C . LEU A 1 186 ? 2.359 15.563 13.228 1.00 84.00 186 LEU A C 1
ATOM 1431 O O . LEU A 1 186 ? 1.183 15.795 13.497 1.00 84.00 186 LEU A O 1
ATOM 1435 N N . SER A 1 187 ? 2.721 14.992 12.078 1.00 81.19 187 SER A N 1
ATOM 1436 C CA . SER A 1 187 ? 1.773 14.622 11.023 1.00 81.19 187 SER A CA 1
ATOM 1437 C C . SER A 1 187 ? 0.741 13.605 11.520 1.00 81.19 187 SER A C 1
ATOM 1439 O O . SER A 1 187 ? -0.461 13.801 11.345 1.00 81.19 187 SER A O 1
ATOM 1441 N N . SER A 1 188 ? 1.174 12.567 12.243 1.00 78.31 188 SER A N 1
ATOM 1442 C CA . SER A 1 188 ? 0.281 11.569 12.848 1.00 78.31 188 SER A CA 1
ATOM 1443 C C . SER A 1 188 ? -0.655 12.188 13.894 1.00 78.31 188 SER A C 1
ATOM 1445 O O . SER A 1 188 ? -1.858 11.900 13.915 1.00 78.31 188 SER A O 1
ATOM 1447 N N . ALA A 1 189 ? -0.140 13.096 14.731 1.00 81.44 189 ALA A N 1
ATOM 1448 C CA . ALA A 1 189 ? -0.938 13.829 15.709 1.00 81.44 189 ALA A CA 1
ATOM 1449 C C . ALA A 1 189 ? -1.985 14.735 15.038 1.00 81.44 189 ALA A C 1
ATOM 1451 O O . ALA A 1 189 ? -3.152 14.712 15.438 1.00 81.44 189 ALA A O 1
ATOM 1452 N N . LEU A 1 190 ? -1.598 15.471 13.992 1.00 81.19 190 LEU A N 1
ATOM 1453 C CA . LEU A 1 190 ? -2.489 16.326 13.204 1.00 81.19 190 LEU A CA 1
ATOM 1454 C C . LEU A 1 190 ? -3.557 15.509 12.478 1.00 81.19 190 LEU A C 1
ATOM 1456 O O . LEU A 1 190 ? -4.734 15.854 12.556 1.00 81.19 190 LEU A O 1
ATOM 1460 N N . CYS A 1 191 ? -3.184 14.390 11.854 1.00 76.19 191 CYS A N 1
ATOM 1461 C CA . CYS A 1 191 ? -4.130 13.479 11.212 1.00 76.19 191 CYS A CA 1
ATOM 1462 C C . CYS A 1 191 ? -5.162 12.969 12.221 1.00 76.19 191 CYS A C 1
ATOM 1464 O O . CYS A 1 191 ? -6.367 13.042 11.979 1.00 76.19 191 CYS A O 1
ATOM 1466 N N . ARG A 1 192 ? -4.714 12.515 13.398 1.00 74.19 192 ARG A N 1
ATOM 1467 C CA . ARG A 1 192 ? -5.615 12.078 14.471 1.00 74.19 192 ARG A CA 1
ATOM 1468 C C . ARG A 1 192 ? -6.531 13.208 14.938 1.00 74.19 192 ARG A C 1
ATOM 1470 O O . ARG A 1 192 ? -7.720 12.970 15.145 1.00 74.19 192 ARG A O 1
ATOM 1477 N N . TRP A 1 193 ? -5.995 14.410 15.132 1.00 77.75 193 TRP A N 1
ATOM 1478 C CA . TRP A 1 193 ? -6.774 15.571 15.553 1.00 77.75 193 TRP A CA 1
ATOM 1479 C C . TRP A 1 193 ? -7.842 15.929 14.516 1.00 77.75 193 TRP A C 1
ATOM 1481 O O . TRP A 1 193 ? -9.017 16.044 14.861 1.00 77.75 193 TRP A O 1
ATOM 1491 N N . PHE A 1 194 ? -7.463 15.996 13.241 1.00 77.31 194 PHE A N 1
ATOM 1492 C CA . PHE A 1 194 ? -8.360 16.330 12.142 1.00 77.31 194 PHE A CA 1
ATOM 1493 C C . PHE A 1 194 ? -9.470 15.290 11.963 1.00 77.31 194 PHE A C 1
ATOM 1495 O O . PHE A 1 194 ? -10.636 15.655 11.834 1.00 77.31 194 PHE A O 1
ATOM 1502 N N . VAL A 1 195 ? -9.146 13.996 12.069 1.00 71.38 195 VAL A N 1
ATOM 1503 C CA . VAL A 1 195 ? -10.143 12.913 12.107 1.00 71.38 195 VAL A CA 1
ATOM 1504 C C . VAL A 1 195 ? -11.149 13.132 13.234 1.00 71.38 195 VAL A C 1
ATOM 1506 O O . VAL A 1 195 ? -12.354 13.038 13.015 1.00 71.38 195 VAL A O 1
ATOM 1509 N N . VAL A 1 196 ? -10.681 13.447 14.445 1.00 73.31 196 VAL A N 1
ATOM 1510 C CA . VAL A 1 196 ? -11.560 13.672 15.602 1.00 73.31 196 VAL A CA 1
ATOM 1511 C C . VAL A 1 196 ? -12.459 14.892 15.391 1.00 73.31 196 VAL A C 1
ATOM 1513 O O . VAL A 1 196 ? -13.646 14.831 15.715 1.00 73.31 196 VAL A O 1
ATOM 1516 N N . VAL A 1 197 ? -11.931 15.983 14.834 1.00 74.00 197 VAL A N 1
ATOM 1517 C CA . VAL A 1 197 ? -12.712 17.184 14.502 1.00 74.00 197 VAL A CA 1
ATOM 1518 C C . VAL A 1 197 ? -13.749 16.876 13.419 1.00 74.00 197 VAL A C 1
ATOM 1520 O O . VAL A 1 197 ? -14.927 17.186 13.595 1.00 74.00 197 VAL A O 1
ATOM 1523 N N . ALA A 1 198 ? -13.356 16.189 12.346 1.00 71.00 198 ALA A N 1
ATOM 1524 C CA . ALA A 1 198 ? -14.250 15.801 11.260 1.00 71.00 198 ALA A CA 1
ATOM 1525 C C . ALA A 1 198 ? -15.364 14.849 11.734 1.00 71.00 198 ALA A C 1
ATOM 1527 O O . ALA A 1 198 ? -16.516 15.007 11.319 1.00 71.00 198 ALA A O 1
ATOM 1528 N N . CYS A 1 199 ? -15.052 13.915 12.647 1.00 68.25 199 CYS A N 1
ATOM 1529 C CA . CYS A 1 199 ? -16.046 13.081 13.330 1.00 68.25 199 CYS A CA 1
ATOM 1530 C C . CYS A 1 199 ? -17.048 13.941 14.112 1.00 68.25 199 CYS A C 1
ATOM 1532 O O . CYS A 1 199 ? -18.251 13.730 13.992 1.00 68.25 199 CYS A O 1
ATOM 1534 N N . LYS A 1 200 ? -16.571 14.929 14.885 1.00 71.25 200 LYS A N 1
ATOM 1535 C CA . LYS A 1 200 ? -17.433 15.819 15.685 1.00 71.25 200 LYS A CA 1
ATOM 1536 C C . LYS A 1 200 ? -18.349 16.693 14.824 1.00 71.25 200 LYS A C 1
ATOM 1538 O O . LYS A 1 200 ? -19.490 16.923 15.207 1.00 71.25 200 LYS A O 1
ATOM 1543 N N . MET A 1 201 ? -17.868 17.162 13.672 1.00 69.56 201 MET A N 1
ATOM 1544 C CA . MET A 1 201 ? -18.640 18.008 12.751 1.00 69.56 201 MET A CA 1
ATOM 1545 C C . MET A 1 201 ? -19.553 17.221 11.802 1.00 69.56 201 MET A C 1
ATOM 1547 O O . MET A 1 201 ? -20.254 17.830 10.999 1.00 69.56 201 MET A O 1
ATOM 1551 N N . HIS A 1 202 ? -19.550 15.881 11.854 1.00 67.31 202 HIS A N 1
ATOM 1552 C CA . HIS A 1 202 ? -20.308 15.025 10.924 1.00 67.31 202 HIS A CA 1
ATOM 1553 C C . HIS A 1 202 ? -19.937 15.214 9.442 1.00 67.31 202 HIS A C 1
ATOM 1555 O O . HIS A 1 202 ? -20.657 14.812 8.529 1.00 67.31 202 HIS A O 1
ATOM 1561 N N . ALA A 1 203 ? -18.772 15.807 9.191 1.00 67.81 203 ALA A N 1
ATOM 1562 C CA . ALA A 1 203 ? -18.316 16.175 7.859 1.00 67.81 203 ALA A CA 1
ATOM 1563 C C . ALA A 1 203 ? -17.282 15.186 7.295 1.00 67.81 203 ALA A C 1
ATOM 1565 O O . ALA A 1 203 ? -16.705 15.454 6.246 1.00 67.81 203 ALA A O 1
ATOM 1566 N N . LEU A 1 204 ? -17.078 14.022 7.936 1.00 69.69 204 LEU A N 1
ATOM 1567 C CA . LEU A 1 204 ? -16.083 13.000 7.555 1.00 69.69 204 LEU A CA 1
ATOM 1568 C C . LEU A 1 204 ? -16.030 12.720 6.050 1.00 69.69 204 LEU A C 1
ATOM 1570 O O . LEU A 1 204 ? -14.962 12.619 5.457 1.00 69.69 204 LEU A O 1
ATOM 1574 N N . ARG A 1 205 ? -17.192 12.648 5.402 1.00 72.25 205 ARG A N 1
ATOM 1575 C CA . ARG A 1 205 ? -17.291 12.354 3.970 1.00 72.25 205 ARG A CA 1
ATOM 1576 C C . ARG A 1 205 ? -16.622 13.396 3.081 1.00 72.25 205 ARG A C 1
ATOM 1578 O O . ARG A 1 205 ? -15.851 13.027 2.203 1.00 72.25 205 ARG A O 1
ATOM 1585 N N . ARG A 1 206 ? -16.940 14.673 3.286 1.00 72.19 206 ARG A N 1
ATOM 1586 C CA . ARG A 1 206 ? -16.444 15.768 2.439 1.00 72.19 206 ARG A CA 1
ATOM 1587 C C . ARG A 1 206 ? -15.141 16.353 2.965 1.00 72.19 206 ARG A C 1
ATOM 1589 O O . ARG A 1 206 ? -14.269 16.673 2.177 1.00 72.19 206 ARG A O 1
ATOM 1596 N N . SER A 1 207 ? -15.001 16.461 4.279 1.00 72.44 207 SER A N 1
ATOM 1597 C CA . SER A 1 207 ? -13.843 17.091 4.905 1.00 72.44 207 SER A CA 1
ATOM 1598 C C . SER A 1 207 ? -12.673 16.139 5.106 1.00 72.44 207 SER A C 1
ATOM 1600 O O . SER A 1 207 ? -11.568 16.632 5.256 1.00 72.44 207 SER A O 1
ATOM 1602 N N . PHE A 1 208 ? -12.876 14.815 5.115 1.00 75.44 208 PHE A N 1
ATOM 1603 C CA . PHE A 1 208 ? -11.801 13.856 5.395 1.00 75.44 208 PHE A CA 1
ATOM 1604 C C . PHE A 1 208 ? -11.570 12.844 4.265 1.00 75.44 208 PHE A C 1
ATOM 1606 O O . PHE A 1 208 ? -10.481 12.809 3.699 1.00 75.44 208 PHE A O 1
ATOM 1613 N N . PHE A 1 209 ? -12.584 12.066 3.868 1.00 81.38 209 PHE A N 1
ATOM 1614 C CA . PHE A 1 209 ? -12.406 11.035 2.833 1.00 81.38 209 PHE A CA 1
ATOM 1615 C C . PHE A 1 209 ? -12.102 11.618 1.449 1.00 81.38 209 PHE A C 1
ATOM 1617 O O . PHE A 1 209 ? -11.229 11.104 0.759 1.00 81.38 209 PHE A O 1
ATOM 1624 N N . MET A 1 210 ? -12.774 12.706 1.055 1.00 83.62 210 MET A N 1
ATOM 1625 C CA . MET A 1 210 ? -12.510 13.345 -0.238 1.00 83.62 210 MET A CA 1
ATOM 1626 C C . MET A 1 210 ? -11.061 13.859 -0.349 1.00 83.62 210 MET A C 1
ATOM 1628 O O . MET A 1 210 ? -10.405 13.475 -1.316 1.00 83.62 210 MET A O 1
ATOM 1632 N N . PRO A 1 211 ? -10.510 14.633 0.611 1.00 84.31 211 PRO A N 1
ATOM 1633 C CA . PRO A 1 211 ? -9.092 14.990 0.586 1.00 84.31 211 PRO A CA 1
ATOM 1634 C C . PRO A 1 211 ? -8.156 13.786 0.499 1.00 84.31 211 PRO A C 1
ATOM 1636 O O . PRO A 1 211 ? -7.210 13.830 -0.274 1.00 84.31 211 PRO A O 1
ATOM 1639 N N . MET A 1 212 ? -8.438 12.692 1.216 1.00 85.44 212 MET A N 1
ATOM 1640 C CA . MET A 1 212 ? -7.599 11.488 1.146 1.00 85.44 212 MET A CA 1
ATOM 1641 C C . MET A 1 212 ? -7.621 10.809 -0.224 1.00 85.44 212 MET A C 1
ATOM 1643 O O . MET A 1 212 ? -6.600 10.279 -0.637 1.00 85.44 212 MET A O 1
ATOM 1647 N N . TYR A 1 213 ? -8.736 10.852 -0.961 1.00 88.94 213 TYR A N 1
ATOM 1648 C CA . TYR A 1 213 ? -8.748 10.357 -2.342 1.00 88.94 213 TYR A CA 1
ATOM 1649 C C . TYR A 1 213 ? -7.879 11.195 -3.271 1.00 88.94 213 TYR A C 1
ATOM 1651 O O . TYR A 1 213 ? -7.294 10.651 -4.198 1.00 88.94 213 TYR A O 1
ATOM 1659 N N . PHE A 1 214 ? -7.782 12.502 -3.042 1.00 89.94 214 PHE A N 1
ATOM 1660 C CA . PHE A 1 214 ? -6.976 13.384 -3.882 1.00 89.94 214 PHE A CA 1
ATOM 1661 C C . PHE A 1 214 ? -5.546 13.577 -3.377 1.00 89.94 214 PHE A C 1
ATOM 1663 O O . PHE A 1 214 ? -4.754 14.175 -4.093 1.00 89.94 214 PHE A O 1
ATOM 1670 N N . ALA A 1 215 ? -5.191 13.077 -2.193 1.00 86.94 215 ALA A N 1
ATOM 1671 C CA . ALA A 1 215 ? -3.904 13.354 -1.567 1.00 86.94 215 ALA A CA 1
ATOM 1672 C C . ALA A 1 215 ? -2.722 12.860 -2.426 1.00 86.94 215 ALA A C 1
ATOM 1674 O O . ALA A 1 215 ? -1.923 13.695 -2.848 1.00 86.94 215 ALA A O 1
ATOM 1675 N N . SER A 1 216 ? -2.686 11.587 -2.839 1.00 86.19 216 SER A N 1
ATOM 1676 C CA . SER A 1 216 ? -1.684 11.087 -3.805 1.00 86.19 216 SER A CA 1
ATOM 1677 C C . SER A 1 216 ? -1.621 11.876 -5.125 1.00 86.19 216 SER A C 1
ATOM 1679 O O . SER A 1 216 ? -0.533 12.133 -5.640 1.00 86.19 216 SER A O 1
ATOM 1681 N N . VAL A 1 217 ? -2.762 12.323 -5.663 1.00 90.75 217 VAL A N 1
ATOM 1682 C CA . VAL A 1 217 ? -2.820 13.135 -6.896 1.00 90.75 217 VAL A CA 1
ATOM 1683 C C . VAL A 1 217 ? -2.244 14.534 -6.671 1.00 90.75 217 VAL A C 1
ATOM 1685 O O . VAL A 1 217 ? -1.508 15.041 -7.513 1.00 90.75 217 VAL A O 1
ATOM 1688 N N . ILE A 1 218 ? -2.552 15.158 -5.534 1.00 88.06 218 ILE A N 1
ATOM 1689 C CA . ILE A 1 218 ? -2.037 16.478 -5.157 1.00 88.06 218 ILE A CA 1
ATOM 1690 C C . ILE A 1 218 ? -0.530 16.401 -4.915 1.00 88.06 218 ILE A C 1
ATOM 1692 O O . ILE A 1 218 ? 0.204 17.237 -5.433 1.00 88.06 218 ILE A O 1
ATOM 1696 N N . VAL A 1 219 ? -0.062 15.389 -4.180 1.00 85.12 219 VAL A N 1
ATOM 1697 C CA . VAL A 1 219 ? 1.369 15.142 -3.952 1.00 85.12 219 VAL A CA 1
ATOM 1698 C C . VAL A 1 219 ? 2.091 14.995 -5.289 1.00 85.12 219 VAL A C 1
ATOM 1700 O O . VAL A 1 219 ? 3.107 15.652 -5.517 1.00 85.12 219 VAL A O 1
ATOM 1703 N N . LEU A 1 220 ? 1.524 14.217 -6.213 1.00 86.19 220 LEU A N 1
ATOM 1704 C CA . LEU A 1 220 ? 2.072 14.075 -7.554 1.00 86.19 220 LEU A CA 1
ATOM 1705 C C . LEU A 1 220 ? 2.102 15.412 -8.314 1.00 86.19 220 LEU A C 1
ATOM 1707 O O . LEU A 1 220 ? 3.124 15.763 -8.896 1.00 86.19 220 LEU A O 1
ATOM 1711 N N . ALA A 1 221 ? 1.015 16.184 -8.285 1.00 86.56 221 ALA A N 1
ATOM 1712 C CA . ALA A 1 221 ? 0.943 17.483 -8.951 1.00 86.56 221 ALA A CA 1
ATOM 1713 C C . ALA A 1 221 ? 1.983 18.477 -8.410 1.00 86.56 221 ALA A C 1
ATOM 1715 O O . ALA A 1 221 ? 2.584 19.216 -9.188 1.00 86.56 221 ALA A O 1
ATOM 1716 N N . VAL A 1 222 ? 2.242 18.469 -7.097 1.00 83.31 222 VAL A N 1
ATOM 1717 C CA . VAL A 1 222 ? 3.291 19.289 -6.474 1.00 83.31 222 VAL A CA 1
ATOM 1718 C C . VAL A 1 222 ? 4.669 18.892 -7.004 1.00 83.31 222 VAL A C 1
ATOM 1720 O O . VAL A 1 222 ? 5.417 19.772 -7.432 1.00 83.31 222 VAL A O 1
ATOM 1723 N N . PHE A 1 223 ? 4.987 17.594 -7.057 1.00 79.56 223 PHE A N 1
ATOM 1724 C CA . PHE A 1 223 ? 6.276 17.123 -7.579 1.00 79.56 223 PHE A CA 1
ATOM 1725 C C . PHE A 1 223 ? 6.458 17.379 -9.080 1.00 79.56 223 PHE A C 1
ATOM 1727 O O . PHE A 1 223 ? 7.569 17.660 -9.522 1.00 79.56 223 PHE A O 1
ATOM 1734 N N . LEU A 1 224 ? 5.379 17.334 -9.865 1.00 80.75 224 LEU A N 1
ATOM 1735 C CA . LEU A 1 224 ? 5.420 17.605 -11.306 1.00 80.75 224 LEU A CA 1
ATOM 1736 C C . LEU A 1 224 ? 5.367 19.103 -11.651 1.00 80.75 224 LEU A C 1
ATOM 1738 O O . LEU A 1 224 ? 5.748 19.486 -12.758 1.00 80.75 224 LEU A O 1
ATOM 1742 N N . SER A 1 225 ? 4.928 19.966 -10.729 1.00 76.75 225 SER A N 1
ATOM 1743 C CA . SER A 1 225 ? 4.771 21.410 -10.968 1.00 76.75 225 SER A CA 1
ATOM 1744 C C . SER A 1 225 ? 6.000 22.117 -11.573 1.00 76.75 225 SER A C 1
ATOM 1746 O O . SER A 1 225 ? 5.814 22.936 -12.476 1.00 76.75 225 SER A O 1
ATOM 1748 N N . PRO A 1 226 ? 7.259 21.804 -11.211 1.00 70.75 226 PRO A N 1
ATOM 1749 C CA . PRO A 1 226 ? 8.413 22.547 -11.728 1.00 70.75 226 PRO A CA 1
ATOM 1750 C C . PRO A 1 226 ? 8.802 22.140 -13.145 1.00 70.75 226 PRO A C 1
ATOM 1752 O O . PRO A 1 226 ? 9.404 22.943 -13.858 1.00 70.75 226 PRO A O 1
ATOM 1755 N N . LEU A 1 227 ? 8.423 20.929 -13.572 1.00 69.44 227 LEU A N 1
ATOM 1756 C CA . LEU A 1 227 ? 8.555 20.498 -14.965 1.00 69.44 227 LEU A CA 1
ATOM 1757 C C . LEU A 1 227 ? 7.671 21.360 -15.868 1.00 69.44 227 LEU A C 1
ATOM 1759 O O . LEU A 1 227 ? 8.094 21.773 -16.944 1.00 69.44 227 LEU A O 1
ATOM 1763 N N . VAL A 1 228 ? 6.460 21.680 -15.399 1.00 66.31 228 VAL A N 1
ATOM 1764 C CA . VAL A 1 228 ? 5.510 22.539 -16.120 1.00 66.31 228 VAL A CA 1
ATOM 1765 C C . VAL A 1 228 ? 5.987 23.991 -16.138 1.00 66.31 228 VAL A C 1
ATOM 1767 O O . VAL A 1 228 ? 5.908 24.654 -17.170 1.00 66.31 228 VAL A O 1
ATOM 1770 N N . VAL A 1 229 ? 6.535 24.477 -15.020 1.00 64.44 229 VAL A N 1
ATOM 1771 C CA . VAL A 1 229 ? 7.042 25.855 -14.893 1.00 64.44 229 VAL A CA 1
ATOM 1772 C C . VAL A 1 229 ? 8.373 26.065 -15.647 1.00 64.44 229 VAL A C 1
ATOM 1774 O O . VAL A 1 229 ? 8.888 27.178 -15.679 1.00 64.44 229 VAL A O 1
ATOM 1777 N N . LYS A 1 230 ? 8.907 25.039 -16.336 1.00 55.41 230 LYS A N 1
ATOM 1778 C CA . LYS A 1 230 ? 10.174 25.092 -17.093 1.00 55.41 230 LYS A CA 1
ATOM 1779 C C . LYS A 1 230 ? 11.313 25.702 -16.272 1.00 55.41 230 LYS A C 1
ATOM 1781 O O . LYS A 1 230 ? 12.073 26.530 -16.778 1.00 55.41 230 LYS A O 1
ATOM 1786 N N . PHE A 1 231 ? 11.455 25.306 -15.006 1.00 52.31 231 PHE A N 1
ATOM 1787 C CA . PHE A 1 231 ? 12.684 25.655 -14.301 1.00 52.31 231 PHE A CA 1
ATOM 1788 C C . PHE A 1 231 ? 13.862 25.013 -15.053 1.00 52.31 231 PHE A C 1
ATOM 1790 O O . PHE A 1 231 ? 13.820 23.806 -15.308 1.00 52.31 231 PHE A O 1
ATOM 1797 N N . PRO A 1 232 ? 14.878 25.792 -15.469 1.00 48.66 232 PRO A N 1
ATOM 1798 C CA . PRO A 1 232 ? 15.976 25.269 -16.264 1.00 48.66 232 PRO A CA 1
ATOM 1799 C C . PRO A 1 232 ? 16.669 24.155 -15.480 1.00 48.66 232 PRO A C 1
ATOM 1801 O O . PRO A 1 232 ? 17.225 24.386 -14.407 1.00 48.66 232 PRO A O 1
ATOM 1804 N N . VAL A 1 233 ? 16.617 22.939 -16.033 1.00 51.59 233 VAL A N 1
ATOM 1805 C CA . VAL A 1 233 ? 17.198 21.708 -15.469 1.00 51.59 233 VAL A CA 1
ATOM 1806 C C . VAL A 1 233 ? 18.677 21.900 -15.109 1.00 51.59 233 VAL A C 1
ATOM 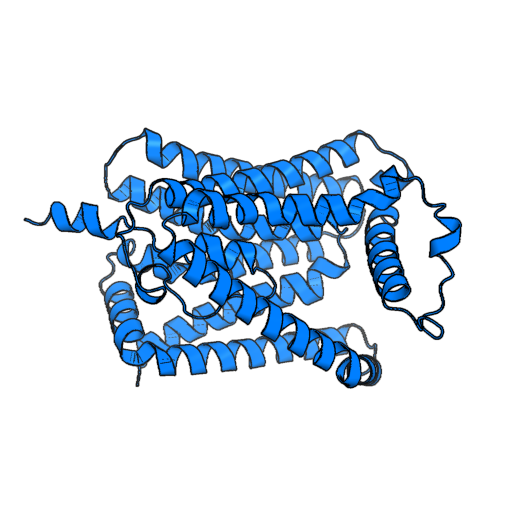1808 O O . VAL A 1 233 ? 19.153 21.328 -14.131 1.00 51.59 233 VAL A O 1
ATOM 1811 N N . SER A 1 234 ? 19.374 22.791 -15.826 1.00 48.25 234 SER A N 1
ATOM 1812 C CA . SER A 1 234 ? 20.767 23.167 -15.564 1.00 48.25 234 SER A CA 1
ATOM 1813 C C . SER A 1 234 ? 21.013 23.755 -14.170 1.00 48.25 234 SER A C 1
ATOM 1815 O O . SER A 1 234 ? 22.125 23.647 -13.670 1.00 48.25 234 SER A O 1
ATOM 1817 N N . ASN A 1 235 ? 20.008 24.352 -13.518 1.00 46.47 235 ASN A N 1
ATOM 1818 C CA . ASN A 1 235 ? 20.172 24.892 -12.163 1.00 46.47 235 ASN A CA 1
ATOM 1819 C C . ASN A 1 235 ? 20.034 23.833 -11.062 1.00 46.47 235 ASN A C 1
ATOM 1821 O O . ASN A 1 235 ? 20.430 24.091 -9.928 1.00 46.47 235 ASN A O 1
ATOM 1825 N N . TYR A 1 236 ? 19.481 22.657 -11.364 1.00 49.50 236 TYR A N 1
ATOM 1826 C CA . TYR A 1 236 ? 19.270 21.609 -10.362 1.00 49.50 236 TYR A CA 1
ATOM 1827 C C . TYR A 1 236 ? 20.439 20.628 -10.258 1.00 49.50 236 TYR A C 1
ATOM 1829 O O . TYR A 1 236 ? 20.573 19.947 -9.246 1.00 49.50 236 TYR A O 1
ATOM 1837 N N . THR A 1 237 ? 21.312 20.567 -11.266 1.00 46.50 237 THR A N 1
ATOM 1838 C CA . THR A 1 237 ? 22.459 19.646 -11.277 1.00 46.50 237 THR A CA 1
ATOM 1839 C C . THR A 1 237 ? 23.576 20.025 -10.307 1.00 46.50 237 THR A C 1
ATOM 1841 O O . THR A 1 237 ? 24.453 19.203 -10.064 1.00 46.50 237 THR A O 1
ATOM 1844 N N . SER A 1 238 ? 23.575 21.238 -9.747 1.00 45.81 238 SER A N 1
ATOM 1845 C CA . SER A 1 238 ? 24.736 21.767 -9.022 1.00 45.81 238 SER A CA 1
ATOM 1846 C C . SER A 1 238 ? 24.403 22.501 -7.726 1.00 45.81 238 SER A C 1
ATOM 1848 O O . SER A 1 238 ? 25.118 23.439 -7.389 1.00 45.81 238 SER A O 1
ATOM 1850 N N . ILE A 1 239 ? 23.343 22.130 -7.001 1.00 45.28 239 ILE A N 1
ATOM 1851 C CA . ILE A 1 239 ? 23.154 22.627 -5.627 1.00 45.28 239 ILE A CA 1
ATOM 1852 C C . ILE A 1 239 ? 23.950 21.696 -4.698 1.00 45.28 239 ILE A C 1
ATOM 1854 O O . ILE A 1 239 ? 23.513 20.565 -4.479 1.00 45.28 239 ILE A O 1
ATOM 1858 N N . PRO A 1 240 ? 25.123 22.103 -4.174 1.00 42.41 240 PRO A N 1
ATOM 1859 C CA . PRO A 1 240 ? 25.870 21.284 -3.231 1.00 42.41 240 PRO A CA 1
ATOM 1860 C C . PRO A 1 240 ? 25.110 21.262 -1.902 1.00 42.41 240 PRO A C 1
ATOM 1862 O O . PRO A 1 240 ? 24.689 22.313 -1.411 1.00 42.41 240 PRO A O 1
ATOM 1865 N N . LEU A 1 241 ? 24.959 20.069 -1.321 1.00 47.72 241 LEU A N 1
ATOM 1866 C CA . LEU A 1 241 ? 24.267 19.829 -0.046 1.00 47.72 241 LEU A CA 1
ATOM 1867 C C . LEU A 1 241 ? 24.785 20.737 1.089 1.00 47.72 241 LEU A C 1
ATOM 1869 O O . LEU A 1 241 ? 24.015 21.140 1.956 1.00 47.72 241 LEU A O 1
ATOM 1873 N N . ASP A 1 242 ? 26.062 21.122 1.028 1.00 50.69 242 ASP A N 1
ATOM 1874 C CA . ASP A 1 242 ? 26.759 21.869 2.079 1.00 50.69 242 ASP A CA 1
ATOM 1875 C C . ASP A 1 242 ? 26.322 23.334 2.248 1.00 50.69 242 ASP A C 1
ATOM 1877 O O . ASP A 1 242 ? 26.773 23.983 3.189 1.00 50.69 242 ASP A O 1
ATOM 1881 N N . LYS A 1 243 ? 25.463 23.887 1.377 1.00 44.38 243 LYS A N 1
ATOM 1882 C CA . LYS A 1 243 ? 25.111 25.323 1.426 1.00 44.38 243 LYS A CA 1
ATOM 1883 C C . LYS A 1 243 ? 23.622 25.641 1.585 1.00 44.38 243 LYS A C 1
ATOM 1885 O O . LYS A 1 243 ? 23.232 26.790 1.422 1.00 44.38 243 LYS A O 1
ATOM 1890 N N . SER A 1 244 ? 22.792 24.649 1.909 1.00 51.97 244 SER A N 1
ATOM 1891 C CA . SER A 1 244 ? 21.345 24.840 2.090 1.00 51.97 244 SER A CA 1
ATOM 1892 C C . SER A 1 244 ? 21.023 25.462 3.461 1.00 51.97 244 SER A C 1
ATOM 1894 O O . SER A 1 244 ? 20.634 24.757 4.395 1.00 51.97 244 SER A O 1
ATOM 1896 N N . GLU A 1 245 ? 21.188 26.779 3.601 1.00 56.59 245 GLU A N 1
ATOM 1897 C CA . GLU A 1 245 ? 20.889 27.531 4.832 1.00 56.59 245 GLU A CA 1
ATOM 1898 C C . GLU A 1 245 ? 19.382 27.781 5.037 1.00 56.59 245 GLU A C 1
ATOM 1900 O O . GLU A 1 245 ? 18.938 28.012 6.163 1.00 56.59 245 GLU A O 1
ATOM 1905 N N . SER A 1 246 ? 18.563 27.713 3.982 1.00 63.41 246 SER A N 1
ATOM 1906 C CA . SER A 1 246 ? 17.137 28.072 4.049 1.00 63.41 246 SER A CA 1
ATOM 1907 C C . SER A 1 246 ? 16.183 26.885 3.859 1.00 63.41 246 SER A C 1
ATOM 1909 O O . SER A 1 246 ? 16.439 25.953 3.098 1.00 63.41 246 SER A O 1
ATOM 1911 N N . SER A 1 247 ? 15.003 26.930 4.496 1.00 65.06 247 SER A N 1
ATOM 1912 C CA . SER A 1 247 ? 13.926 25.939 4.286 1.00 65.06 247 SER A CA 1
ATOM 1913 C C . SER A 1 247 ? 13.495 25.833 2.817 1.00 65.06 247 SER A C 1
ATOM 1915 O O . SER A 1 247 ? 13.103 24.764 2.351 1.00 65.06 247 SER A O 1
ATOM 1917 N N . VAL A 1 248 ? 13.610 26.935 2.073 1.00 69.00 248 VAL A N 1
ATOM 1918 C CA . VAL A 1 248 ? 13.319 27.010 0.639 1.00 69.00 248 VAL A CA 1
ATOM 1919 C C . VAL A 1 248 ? 14.313 26.182 -0.178 1.00 69.00 248 VAL A C 1
ATOM 1921 O O . VAL A 1 248 ? 13.914 25.561 -1.161 1.00 69.00 248 VAL A O 1
ATOM 1924 N N . GLU A 1 249 ? 15.588 26.139 0.207 1.00 67.62 249 GLU A N 1
ATOM 1925 C CA . GLU A 1 249 ? 16.603 25.328 -0.478 1.00 67.62 249 GLU A CA 1
ATOM 1926 C C . GLU A 1 249 ? 16.380 23.834 -0.266 1.00 67.62 249 GLU A C 1
ATOM 1928 O O . GLU A 1 249 ? 16.443 23.085 -1.237 1.00 67.62 249 GLU A O 1
ATOM 1933 N N . TRP A 1 250 ? 15.990 23.406 0.937 1.00 66.88 250 TRP A N 1
ATOM 1934 C CA . TRP A 1 250 ? 15.616 22.011 1.190 1.00 66.88 250 TRP A CA 1
ATOM 1935 C C . TRP A 1 250 ? 14.425 21.566 0.338 1.00 66.88 250 TRP A C 1
ATOM 1937 O O . TRP A 1 250 ? 14.448 20.483 -0.247 1.00 66.88 250 TRP A O 1
ATOM 1947 N N . VAL A 1 251 ? 13.401 22.417 0.209 1.00 69.19 251 VAL A N 1
ATOM 1948 C CA . VAL A 1 251 ? 12.256 22.143 -0.675 1.00 69.19 251 VAL A CA 1
ATOM 1949 C C . VAL A 1 251 ? 12.705 22.067 -2.133 1.00 69.19 251 VAL A C 1
ATOM 1951 O O . VAL A 1 251 ? 12.300 21.150 -2.844 1.00 69.19 251 VAL A O 1
ATOM 1954 N N . LYS A 1 252 ? 13.568 22.986 -2.583 1.00 70.38 252 LYS A N 1
ATOM 1955 C CA . LYS A 1 252 ? 14.138 22.943 -3.938 1.00 70.38 252 LYS A CA 1
ATOM 1956 C C . LYS A 1 252 ? 14.951 21.673 -4.173 1.00 70.38 252 LYS A C 1
ATOM 1958 O O . LYS A 1 252 ? 14.844 21.115 -5.256 1.00 70.38 252 LYS A O 1
ATOM 1963 N N . LEU A 1 253 ? 15.722 21.214 -3.188 1.00 70.75 253 LEU A N 1
ATOM 1964 C CA . LEU A 1 253 ? 16.543 20.010 -3.284 1.00 70.75 253 LEU A CA 1
ATOM 1965 C C . LEU A 1 253 ? 15.683 18.746 -3.370 1.00 70.75 253 LEU A C 1
ATOM 1967 O O . LEU A 1 253 ? 15.896 17.931 -4.259 1.00 70.75 253 LEU A O 1
ATOM 1971 N N . LEU A 1 254 ? 14.669 18.614 -2.509 1.00 72.50 254 LEU A N 1
ATOM 1972 C CA . LEU A 1 254 ? 13.711 17.502 -2.567 1.00 72.50 254 LEU A CA 1
ATOM 1973 C C . LEU A 1 254 ? 12.994 17.446 -3.916 1.00 72.50 254 LEU A C 1
ATOM 1975 O O . LEU A 1 254 ? 12.799 16.383 -4.500 1.00 72.50 254 LEU A O 1
ATOM 1979 N N . LEU A 1 255 ? 12.602 18.612 -4.414 1.00 74.62 255 LEU A N 1
ATOM 1980 C CA . LEU A 1 255 ? 11.916 18.742 -5.683 1.00 74.62 255 LEU A CA 1
ATOM 1981 C C . LEU A 1 255 ? 12.842 18.440 -6.869 1.00 74.62 255 LEU A C 1
ATOM 1983 O O . LEU A 1 255 ? 12.426 17.777 -7.816 1.00 74.62 255 LEU A O 1
ATOM 1987 N N . ALA A 1 256 ? 14.101 18.874 -6.794 1.00 74.25 256 ALA A N 1
ATOM 1988 C CA . ALA A 1 256 ? 15.144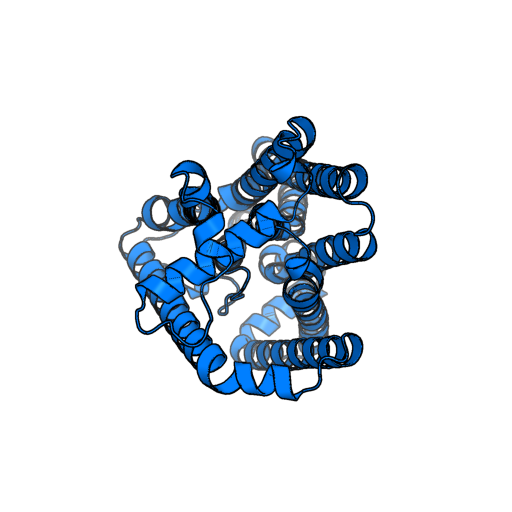 18.548 -7.758 1.00 74.25 256 ALA A CA 1
ATOM 1989 C C . ALA A 1 256 ? 15.413 17.042 -7.812 1.00 74.25 256 ALA A C 1
ATOM 1991 O O . ALA A 1 256 ? 15.500 16.483 -8.902 1.00 74.25 256 ALA A O 1
ATOM 1992 N N . ASP A 1 257 ? 15.502 16.385 -6.656 1.00 76.06 257 ASP A N 1
ATOM 1993 C CA . ASP A 1 257 ? 15.713 14.942 -6.566 1.00 76.06 257 ASP A CA 1
ATOM 1994 C C . ASP A 1 257 ? 14.518 14.171 -7.142 1.00 76.06 257 ASP A C 1
ATOM 1996 O O . ASP A 1 257 ? 14.684 13.316 -8.012 1.00 76.06 257 ASP A O 1
ATOM 2000 N N . ALA A 1 258 ? 13.290 14.570 -6.790 1.00 79.25 258 ALA A N 1
ATOM 2001 C CA . ALA A 1 258 ? 12.075 14.003 -7.374 1.00 79.25 258 ALA A CA 1
ATOM 2002 C C . ALA A 1 258 ? 12.049 14.144 -8.907 1.00 79.25 258 ALA A C 1
ATOM 2004 O O . ALA A 1 258 ? 11.773 13.175 -9.617 1.00 79.25 258 ALA A O 1
ATOM 2005 N N . ILE A 1 259 ? 12.401 15.319 -9.437 1.00 78.88 259 ILE A N 1
ATOM 2006 C CA . ILE A 1 259 ? 12.523 15.550 -10.884 1.00 78.88 259 ILE A CA 1
ATOM 2007 C C . ILE A 1 259 ? 13.621 14.677 -11.488 1.00 78.88 259 ILE A C 1
ATOM 2009 O O . ILE A 1 259 ? 13.418 14.099 -12.552 1.00 78.88 259 ILE A O 1
ATOM 2013 N N . LYS A 1 260 ? 14.766 14.543 -10.817 1.00 81.50 260 LYS A N 1
ATOM 2014 C CA . LYS A 1 260 ? 15.884 13.721 -11.281 1.00 81.50 260 LYS A CA 1
ATOM 2015 C C . LYS A 1 260 ? 15.479 12.257 -11.424 1.00 81.50 260 LYS A C 1
ATOM 2017 O O . LYS A 1 260 ? 15.823 11.656 -12.439 1.00 81.50 260 LYS A O 1
ATOM 2022 N N . THR A 1 261 ? 14.698 11.698 -10.492 1.00 83.81 261 THR A N 1
ATOM 2023 C CA . THR A 1 261 ? 14.192 10.316 -10.633 1.00 83.81 261 THR A CA 1
ATOM 2024 C C . THR A 1 261 ? 13.357 10.148 -11.903 1.00 83.81 261 THR A C 1
ATOM 2026 O O . THR A 1 261 ? 13.490 9.153 -12.610 1.00 83.81 261 THR A O 1
ATOM 2029 N N . LEU A 1 262 ? 12.552 11.157 -12.247 1.00 82.88 262 LEU A N 1
ATOM 2030 C CA . LEU A 1 262 ? 11.715 11.141 -13.440 1.00 82.88 262 LEU A CA 1
ATOM 2031 C C . LEU A 1 262 ? 12.531 11.351 -14.726 1.00 82.88 262 LEU A C 1
ATOM 2033 O O . LEU A 1 262 ? 12.312 10.652 -15.708 1.00 82.88 262 LEU A O 1
ATOM 2037 N N . LEU A 1 263 ? 13.498 12.272 -14.713 1.00 82.31 263 LEU A N 1
ATOM 2038 C CA . LEU A 1 263 ? 14.405 12.548 -15.835 1.00 82.31 263 LEU A CA 1
ATOM 2039 C C . LEU A 1 263 ? 15.455 11.455 -16.053 1.00 82.31 263 LEU A C 1
ATOM 2041 O O . LEU A 1 263 ? 16.125 11.461 -17.076 1.00 82.31 263 LEU A O 1
ATOM 2045 N N . THR A 1 264 ? 15.614 10.520 -15.118 1.00 82.31 264 THR A N 1
ATOM 2046 C CA . THR A 1 264 ? 16.455 9.335 -15.341 1.00 82.31 264 THR A CA 1
ATOM 2047 C C . THR A 1 264 ? 15.779 8.363 -16.311 1.00 82.31 264 THR A C 1
ATOM 2049 O O . THR A 1 264 ? 16.455 7.553 -16.937 1.00 82.31 264 THR A O 1
ATOM 2052 N N . ARG A 1 265 ? 14.453 8.459 -16.476 1.00 83.88 265 ARG A N 1
ATOM 2053 C CA . ARG A 1 265 ? 13.694 7.568 -17.349 1.00 83.88 265 ARG A CA 1
ATOM 2054 C C . ARG A 1 265 ? 13.828 7.947 -18.814 1.00 83.88 265 ARG A C 1
ATOM 2056 O O . ARG A 1 265 ? 13.511 9.074 -19.207 1.00 83.88 265 ARG A O 1
ATOM 2063 N N . ASP A 1 266 ? 14.151 6.955 -19.637 1.00 83.31 266 ASP A N 1
ATOM 2064 C CA . ASP A 1 266 ? 14.319 7.119 -21.083 1.00 83.31 266 ASP A CA 1
ATOM 2065 C C . ASP A 1 266 ? 13.045 7.667 -21.747 1.00 83.31 266 ASP A C 1
ATOM 2067 O O . ASP A 1 266 ? 13.094 8.542 -22.612 1.00 83.31 266 ASP A O 1
ATOM 2071 N N . ILE A 1 267 ? 11.875 7.230 -21.270 1.00 85.75 267 ILE A N 1
ATOM 2072 C CA . ILE A 1 267 ? 10.579 7.680 -21.795 1.00 85.75 267 ILE A CA 1
ATOM 2073 C C . ILE A 1 267 ? 10.327 9.181 -21.598 1.00 85.75 267 ILE A C 1
ATOM 2075 O O . ILE A 1 267 ? 9.607 9.780 -22.395 1.00 85.75 267 ILE A O 1
ATOM 2079 N N . VAL A 1 268 ? 10.903 9.790 -20.557 1.00 84.00 268 VAL A N 1
ATOM 2080 C CA . VAL A 1 268 ? 10.718 11.212 -20.239 1.00 84.00 268 VAL A CA 1
ATOM 2081 C C . VAL A 1 268 ? 11.738 12.044 -20.999 1.00 84.00 268 VAL A C 1
ATOM 2083 O O . VAL A 1 268 ? 11.367 13.035 -21.623 1.00 84.00 268 VAL A O 1
ATOM 2086 N N . VAL A 1 269 ? 13.003 11.612 -21.005 1.00 81.44 269 VAL A N 1
ATOM 2087 C CA . VAL A 1 269 ? 14.088 12.294 -21.729 1.00 81.44 269 VAL A CA 1
ATOM 2088 C C . VAL A 1 269 ? 13.797 12.343 -23.224 1.00 81.44 269 VAL A C 1
ATOM 2090 O O . VAL A 1 269 ? 13.852 13.409 -23.831 1.00 81.44 269 VAL A O 1
ATOM 2093 N N . ASN A 1 270 ? 13.421 11.203 -23.803 1.00 83.06 270 ASN A N 1
ATOM 2094 C CA . ASN A 1 270 ? 13.128 11.085 -25.228 1.00 83.06 270 ASN A CA 1
ATOM 2095 C C . ASN A 1 270 ? 11.661 11.375 -25.571 1.00 83.06 270 ASN A C 1
ATOM 2097 O O . ASN A 1 270 ? 11.254 11.165 -26.713 1.00 83.06 270 ASN A O 1
ATOM 2101 N N . MET A 1 271 ? 10.859 11.841 -24.602 1.00 83.38 271 MET A N 1
ATOM 2102 C CA . MET A 1 271 ? 9.439 12.173 -24.782 1.00 83.38 271 MET A CA 1
ATOM 2103 C C . MET A 1 271 ? 8.656 11.067 -25.513 1.00 83.38 271 MET A C 1
ATOM 2105 O O . MET A 1 271 ? 7.786 11.338 -26.346 1.00 83.38 271 MET A O 1
ATOM 2109 N N . LYS A 1 272 ? 8.970 9.799 -25.214 1.00 86.69 272 LYS A N 1
ATOM 2110 C CA . LYS A 1 272 ? 8.348 8.638 -25.858 1.00 86.69 272 LYS A CA 1
ATOM 2111 C C . LYS A 1 272 ? 6.882 8.581 -25.457 1.00 86.69 272 LYS A C 1
ATOM 2113 O O . LYS A 1 272 ? 6.539 8.173 -24.346 1.00 86.69 272 LYS A O 1
ATOM 2118 N N . THR A 1 273 ? 6.012 8.983 -26.379 1.00 90.00 273 THR A N 1
ATOM 2119 C CA . THR A 1 273 ? 4.580 9.159 -26.120 1.00 90.00 273 THR A CA 1
ATOM 2120 C C . THR A 1 273 ? 3.930 7.881 -25.598 1.00 90.00 273 THR A C 1
ATOM 2122 O O . THR A 1 273 ? 3.166 7.937 -24.642 1.00 90.00 273 THR A O 1
ATOM 2125 N N . GLU A 1 274 ? 4.283 6.723 -26.157 1.00 90.50 274 GLU A N 1
ATOM 2126 C CA . GLU A 1 274 ? 3.739 5.426 -25.738 1.00 90.50 274 GLU A CA 1
ATOM 2127 C C . GLU A 1 274 ? 4.058 5.100 -24.271 1.00 90.50 274 GLU A C 1
ATOM 2129 O O . GLU A 1 274 ? 3.163 4.741 -23.505 1.00 90.50 274 GLU A O 1
ATOM 2134 N N . GLY A 1 275 ? 5.312 5.292 -23.848 1.00 90.75 275 GLY A N 1
ATOM 2135 C CA . GLY A 1 275 ? 5.740 5.053 -22.467 1.00 90.75 275 GLY A CA 1
ATOM 2136 C C . GLY A 1 275 ? 5.126 6.043 -21.475 1.00 90.75 275 GLY A C 1
ATOM 2137 O O . GLY A 1 275 ? 4.703 5.656 -20.384 1.00 90.75 275 GLY A O 1
ATOM 2138 N N . LEU A 1 276 ? 5.001 7.314 -21.871 1.00 91.12 276 LEU A N 1
ATOM 2139 C CA . LEU A 1 276 ? 4.346 8.349 -21.065 1.00 91.12 276 LEU A CA 1
ATOM 2140 C C . LEU A 1 276 ? 2.848 8.076 -20.882 1.00 91.12 276 LEU A C 1
ATOM 2142 O O . LEU A 1 276 ? 2.333 8.197 -19.769 1.00 91.12 276 LEU A O 1
ATOM 2146 N N . VAL A 1 277 ? 2.154 7.661 -21.945 1.00 93.06 277 VAL A N 1
ATOM 2147 C CA . VAL A 1 277 ? 0.747 7.241 -21.871 1.00 93.06 277 VAL A CA 1
ATOM 2148 C C . VAL A 1 277 ? 0.612 6.018 -20.968 1.00 93.06 277 VAL A C 1
ATOM 2150 O O . VAL A 1 277 ? -0.256 5.998 -20.100 1.00 93.06 277 VAL A O 1
ATOM 2153 N N . CYS A 1 278 ? 1.506 5.035 -21.102 1.00 93.38 278 CYS A N 1
ATOM 2154 C CA . CYS A 1 278 ? 1.520 3.844 -20.258 1.00 93.38 278 CYS A CA 1
ATOM 2155 C C . CYS A 1 278 ? 1.675 4.194 -18.765 1.00 93.38 278 CYS A C 1
ATOM 2157 O O . CYS A 1 278 ? 0.891 3.724 -17.939 1.00 93.38 278 CYS A O 1
ATOM 2159 N N . LEU A 1 279 ? 2.614 5.090 -18.431 1.00 93.19 279 LEU A N 1
ATOM 2160 C CA . LEU A 1 279 ? 2.825 5.605 -17.072 1.00 93.19 279 LEU A CA 1
ATOM 2161 C C . LEU A 1 279 ? 1.599 6.357 -16.529 1.00 93.19 279 LEU A C 1
ATOM 2163 O O . LEU A 1 279 ? 1.178 6.145 -15.392 1.00 93.19 279 LEU A O 1
ATOM 2167 N N . GLY A 1 280 ? 1.013 7.241 -17.339 1.00 93.62 280 GLY A N 1
ATOM 2168 C CA . GLY A 1 280 ? -0.179 7.995 -16.954 1.00 93.62 280 GLY A CA 1
ATOM 2169 C C . GLY A 1 280 ? -1.381 7.083 -16.704 1.00 93.62 280 GLY A C 1
ATOM 2170 O O . GLY A 1 280 ? -2.094 7.242 -15.712 1.00 93.62 280 GLY A O 1
ATOM 2171 N N . CYS A 1 281 ? -1.581 6.081 -17.561 1.00 96.38 281 CYS A N 1
ATOM 2172 C CA . CYS A 1 281 ? -2.645 5.096 -17.408 1.00 96.38 281 CYS A CA 1
ATOM 2173 C C . CYS A 1 281 ? -2.430 4.187 -16.190 1.00 96.38 281 CYS A C 1
ATOM 2175 O O . CYS A 1 281 ? -3.395 3.932 -15.470 1.00 96.38 281 CYS A O 1
ATOM 2177 N N . SER A 1 282 ? -1.199 3.741 -15.901 1.00 95.88 282 SER A N 1
ATOM 2178 C CA . SER A 1 282 ? -0.929 2.944 -14.694 1.00 95.88 282 SER A CA 1
ATOM 2179 C C . SER A 1 282 ? -1.224 3.740 -13.420 1.00 95.88 282 SER A C 1
ATOM 2181 O O . SER A 1 282 ? -1.899 3.235 -12.521 1.00 95.88 282 SER A O 1
ATOM 2183 N N . ALA A 1 283 ? -0.802 5.009 -13.377 1.00 95.44 283 ALA A N 1
ATOM 2184 C CA . ALA A 1 283 ? -1.099 5.928 -12.281 1.00 95.44 283 ALA A CA 1
ATOM 2185 C C . ALA A 1 283 ? -2.612 6.119 -12.078 1.00 95.44 283 ALA A C 1
ATOM 2187 O O . ALA A 1 283 ? -3.122 5.955 -10.965 1.00 95.44 283 ALA A O 1
ATOM 2188 N N . LEU A 1 284 ? -3.342 6.404 -13.162 1.00 96.00 284 LEU A N 1
ATOM 2189 C CA . LEU A 1 284 ? -4.795 6.573 -13.141 1.00 96.00 284 LEU A CA 1
ATOM 2190 C C . LEU A 1 284 ? -5.500 5.308 -12.635 1.00 96.00 284 LEU A C 1
ATOM 2192 O O . LEU A 1 284 ? -6.400 5.392 -11.800 1.00 96.00 284 LEU A O 1
ATOM 2196 N N . PHE A 1 285 ? -5.107 4.135 -13.127 1.00 98.00 285 PHE A N 1
ATOM 2197 C CA . PHE A 1 285 ? -5.748 2.879 -12.757 1.00 98.00 285 PHE A CA 1
ATOM 2198 C C . PHE A 1 285 ? -5.492 2.494 -11.303 1.00 98.00 285 PHE A C 1
ATOM 2200 O O . PHE A 1 285 ? -6.430 2.082 -10.623 1.00 98.00 285 PHE A O 1
ATOM 2207 N N . TRP A 1 286 ? -4.285 2.687 -10.772 1.00 97.50 286 TRP A N 1
ATOM 2208 C CA . TRP A 1 286 ? -4.050 2.462 -9.345 1.00 97.50 286 TRP A CA 1
ATOM 2209 C C . TRP A 1 286 ? -4.841 3.431 -8.465 1.00 97.50 286 TRP A C 1
ATOM 2211 O O . TRP A 1 286 ? -5.420 3.008 -7.462 1.00 97.50 286 TRP A O 1
ATOM 2221 N N . TRP A 1 287 ? -4.942 4.701 -8.863 1.00 96.25 287 TRP A N 1
ATOM 2222 C CA . TRP A 1 287 ? -5.779 5.679 -8.170 1.00 96.25 287 TRP A CA 1
ATOM 2223 C C . TRP A 1 287 ? -7.267 5.284 -8.180 1.00 96.25 287 TRP A C 1
ATOM 2225 O O . TRP A 1 287 ? -7.886 5.176 -7.118 1.00 96.25 287 TRP A O 1
ATOM 2235 N N . LEU A 1 288 ? -7.834 4.979 -9.354 1.00 96.19 288 LEU A N 1
ATOM 2236 C CA . LEU A 1 288 ? -9.220 4.509 -9.490 1.00 96.19 288 LEU A CA 1
ATOM 2237 C C . LEU A 1 288 ? -9.459 3.207 -8.717 1.00 96.19 288 LEU A C 1
ATOM 2239 O O . LEU A 1 288 ? -10.500 3.049 -8.080 1.00 96.19 288 LEU A O 1
ATOM 2243 N N . GLY A 1 289 ? -8.486 2.296 -8.741 1.00 96.38 289 GLY A N 1
ATOM 2244 C CA . GLY A 1 289 ? -8.485 1.050 -7.988 1.00 96.38 289 GLY A CA 1
ATOM 2245 C C . GLY A 1 289 ? -8.674 1.285 -6.493 1.00 96.38 289 GLY A C 1
ATOM 2246 O O . GLY A 1 289 ? -9.609 0.737 -5.899 1.00 96.38 289 GLY A O 1
ATOM 2247 N N . LEU A 1 290 ? -7.859 2.163 -5.899 1.00 95.06 290 LEU A N 1
ATOM 2248 C CA . LEU A 1 290 ? -7.988 2.533 -4.491 1.00 95.06 290 LEU A CA 1
ATOM 2249 C C . LEU A 1 290 ? -9.344 3.180 -4.209 1.00 95.06 290 LEU A C 1
ATOM 2251 O O . LEU A 1 290 ? -10.043 2.721 -3.304 1.00 95.06 290 LEU A O 1
ATOM 2255 N N . VAL A 1 291 ? -9.747 4.189 -4.989 1.00 93.69 291 VAL A N 1
ATOM 2256 C CA . VAL A 1 291 ? -11.026 4.895 -4.795 1.00 93.69 291 VAL A CA 1
ATOM 2257 C C . VAL A 1 291 ? -12.198 3.913 -4.824 1.00 93.69 291 VAL A C 1
ATOM 2259 O O . VAL A 1 291 ? -13.042 3.924 -3.932 1.00 93.69 291 VAL A O 1
ATOM 2262 N N . LEU A 1 292 ? -12.244 2.998 -5.792 1.00 93.19 292 LEU A N 1
ATOM 2263 C CA . LEU A 1 292 ? -13.329 2.021 -5.902 1.00 93.19 292 LEU A CA 1
ATOM 2264 C C . LEU A 1 292 ? -13.325 0.990 -4.768 1.00 93.19 292 LEU A C 1
ATOM 2266 O O . LEU A 1 292 ? -14.399 0.638 -4.280 1.00 93.19 292 LEU A O 1
ATOM 2270 N N . SER A 1 293 ? -12.147 0.560 -4.298 1.00 91.12 293 SER A N 1
ATOM 2271 C CA . SER A 1 293 ? -12.031 -0.343 -3.138 1.00 91.12 293 SER A CA 1
ATOM 2272 C C . SER A 1 293 ? -12.478 0.304 -1.823 1.00 91.12 293 SER A C 1
ATOM 2274 O O . SER A 1 293 ? -12.730 -0.386 -0.841 1.00 91.12 293 SER A O 1
ATOM 2276 N N . THR A 1 294 ? -12.566 1.632 -1.771 1.00 90.50 294 THR A N 1
ATOM 2277 C CA . THR A 1 294 ? -12.826 2.398 -0.542 1.00 90.50 294 THR A CA 1
ATOM 2278 C C . THR A 1 294 ? -14.109 3.222 -0.620 1.00 90.50 294 THR A C 1
ATOM 2280 O O . THR A 1 294 ? -14.607 3.686 0.402 1.00 90.50 294 THR A O 1
ATOM 2283 N N . VAL A 1 295 ? -14.749 3.311 -1.791 1.00 87.31 295 VAL A N 1
ATOM 2284 C CA . VAL A 1 295 ? -16.016 4.029 -2.006 1.00 87.31 295 VAL A CA 1
ATOM 2285 C C . VAL A 1 295 ? -17.128 3.581 -1.052 1.00 87.31 295 VAL A C 1
ATOM 2287 O O . VAL A 1 295 ? -17.976 4.396 -0.682 1.00 87.31 295 VAL A O 1
ATOM 2290 N N . TYR A 1 296 ? -17.123 2.323 -0.594 1.00 79.69 296 TYR A N 1
ATOM 2291 C CA . TYR A 1 296 ? -18.096 1.833 0.391 1.00 79.69 296 TYR A CA 1
ATOM 2292 C C . TYR A 1 296 ? -18.111 2.686 1.672 1.00 79.69 296 TYR A C 1
ATOM 2294 O O . TYR A 1 296 ? -19.172 2.859 2.276 1.00 79.69 296 TYR A O 1
ATOM 2302 N N . ILE A 1 297 ? -16.963 3.261 2.055 1.00 79.19 297 ILE A N 1
ATOM 2303 C CA . ILE A 1 297 ? -16.801 4.119 3.235 1.00 79.19 297 ILE A CA 1
ATOM 2304 C C . ILE A 1 297 ? -17.739 5.323 3.147 1.00 79.19 297 ILE A C 1
ATOM 2306 O O . ILE A 1 297 ? -18.320 5.762 4.141 1.00 79.19 297 ILE A O 1
ATOM 2310 N N . TRP A 1 298 ? -17.959 5.823 1.933 1.00 76.31 298 TRP A N 1
ATOM 2311 C CA . TRP A 1 298 ? -18.833 6.958 1.680 1.00 76.31 298 TRP A CA 1
ATOM 2312 C C . TRP A 1 298 ? -20.311 6.646 1.951 1.00 76.31 298 TRP A C 1
ATOM 2314 O O . TRP A 1 298 ? -21.084 7.546 2.282 1.00 76.31 298 TRP A O 1
ATOM 2324 N N . PHE A 1 299 ? -20.703 5.372 1.878 1.00 73.44 299 PHE A N 1
ATOM 2325 C CA . PHE A 1 299 ? -22.067 4.909 2.141 1.00 73.44 299 PHE A CA 1
ATOM 2326 C C . PHE A 1 299 ? -22.291 4.425 3.581 1.00 73.44 299 PHE A C 1
ATOM 2328 O O . PHE A 1 299 ? -23.435 4.140 3.947 1.00 73.44 299 PHE A O 1
ATOM 2335 N N . LEU A 1 300 ? -21.249 4.371 4.421 1.00 69.62 300 LEU A N 1
ATOM 2336 C CA . LEU A 1 300 ? -21.382 3.982 5.826 1.00 69.62 300 LEU A CA 1
ATOM 2337 C C . LEU A 1 300 ? -22.286 4.969 6.583 1.00 69.62 300 LEU A C 1
ATOM 2339 O O . LEU A 1 300 ? -22.109 6.192 6.522 1.00 69.62 300 LEU A O 1
ATOM 2343 N N . LYS A 1 301 ? -23.275 4.433 7.307 1.00 64.50 301 LYS A N 1
ATOM 2344 C CA . LYS A 1 301 ? -24.148 5.196 8.212 1.00 64.50 301 LYS A CA 1
ATOM 2345 C C . LYS A 1 301 ? -23.485 5.276 9.590 1.00 64.50 301 LYS A C 1
ATOM 2347 O O . LYS A 1 301 ? -23.743 4.437 10.448 1.00 64.50 301 LYS A O 1
ATOM 2352 N N . ILE A 1 302 ? -22.625 6.273 9.774 1.00 64.06 302 ILE A N 1
ATOM 2353 C CA . ILE A 1 302 ? -21.923 6.538 11.040 1.00 64.06 302 ILE A CA 1
ATOM 2354 C C . ILE A 1 302 ? -22.829 7.382 11.951 1.00 64.06 302 ILE A C 1
ATOM 2356 O O . ILE A 1 302 ? -23.503 8.300 11.471 1.00 64.06 302 ILE A O 1
ATOM 2360 N N . HIS A 1 303 ? -22.887 7.068 13.249 1.00 60.25 303 HIS A N 1
ATOM 2361 C CA . HIS A 1 303 ? -23.715 7.809 14.207 1.00 60.25 303 HIS A CA 1
ATOM 2362 C C . HIS A 1 303 ? -23.067 9.143 14.636 1.00 60.25 303 HIS A C 1
ATOM 2364 O O . HIS A 1 303 ? -21.880 9.371 14.427 1.00 60.25 303 HIS A O 1
ATOM 2370 N N . ARG A 1 304 ? -23.859 10.044 15.249 1.00 56.25 304 ARG A N 1
ATOM 2371 C CA . ARG A 1 304 ? -23.474 11.423 15.654 1.00 56.25 304 ARG A CA 1
ATOM 2372 C C . ARG A 1 304 ? -22.148 11.557 16.388 1.00 56.25 304 ARG A C 1
ATOM 2374 O O . ARG A 1 304 ? -21.478 12.569 16.221 1.00 56.25 304 ARG A O 1
ATOM 2381 N N . ILE A 1 305 ? -21.802 10.571 17.207 1.00 63.12 305 ILE A N 1
ATOM 2382 C CA . ILE A 1 305 ? -20.599 10.569 18.033 1.00 63.12 305 ILE A CA 1
ATOM 2383 C C . ILE A 1 305 ? -20.110 9.123 18.114 1.00 63.12 305 ILE A C 1
ATOM 2385 O O . ILE A 1 305 ? -20.407 8.406 19.065 1.00 63.12 305 ILE A O 1
ATOM 2389 N N . GLU A 1 306 ? -19.388 8.677 17.090 1.00 64.38 306 GLU A N 1
ATOM 2390 C CA . GLU A 1 306 ? -18.690 7.392 17.126 1.00 64.38 306 GLU A CA 1
ATOM 2391 C C . GLU A 1 306 ? -17.254 7.621 17.608 1.00 64.38 306 GLU A C 1
ATOM 2393 O O . GLU A 1 306 ? -16.574 8.561 17.178 1.00 64.38 306 GLU A O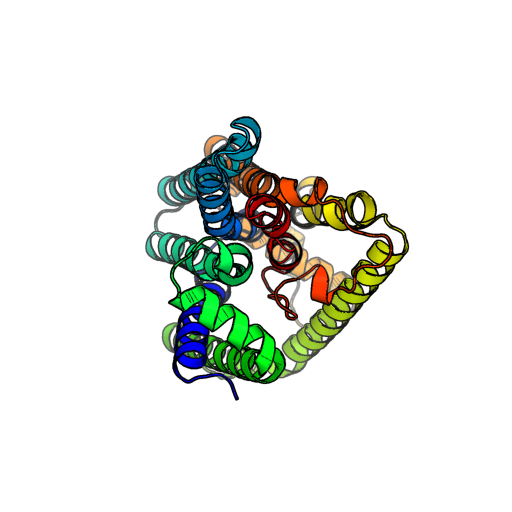 1
ATOM 2398 N N . ARG A 1 307 ? -16.758 6.781 18.520 1.00 66.31 307 ARG A N 1
ATOM 2399 C CA . ARG A 1 307 ? -15.354 6.876 18.929 1.00 66.31 307 ARG A CA 1
ATOM 2400 C C . ARG A 1 307 ? -14.478 6.360 17.785 1.00 66.31 307 ARG A C 1
ATOM 2402 O O . ARG A 1 307 ? -14.841 5.420 17.088 1.00 66.31 307 ARG A O 1
ATOM 2409 N N . THR A 1 308 ? -13.272 6.903 17.627 1.00 68.12 308 THR A N 1
ATOM 2410 C CA . THR A 1 308 ? -12.321 6.436 16.595 1.00 68.12 308 THR A CA 1
ATOM 2411 C C . THR A 1 308 ? -12.007 4.941 16.709 1.00 68.12 308 THR A C 1
ATOM 2413 O O . THR A 1 308 ? -11.789 4.282 15.700 1.00 68.12 308 THR A O 1
ATOM 2416 N N . GLN A 1 309 ? -12.049 4.383 17.923 1.00 66.44 309 GLN A N 1
ATOM 2417 C CA . GLN A 1 309 ? -11.903 2.943 18.171 1.00 66.44 309 GLN A CA 1
ATOM 2418 C C . GLN A 1 309 ? -13.030 2.086 17.574 1.00 66.44 309 GLN A C 1
ATOM 2420 O O . GLN A 1 309 ? -12.843 0.882 17.412 1.00 66.44 309 GLN A O 1
ATOM 2425 N N . ASP A 1 310 ? -14.191 2.684 17.315 1.00 68.50 310 ASP A N 1
ATOM 2426 C CA . ASP A 1 310 ? -15.354 2.028 16.726 1.00 68.50 310 ASP A CA 1
ATOM 2427 C C . ASP A 1 310 ? -15.375 2.227 15.210 1.00 68.50 310 ASP A C 1
ATOM 2429 O O . ASP A 1 310 ? -15.829 1.334 14.500 1.00 68.50 310 ASP A O 1
ATOM 2433 N N . LEU A 1 311 ? -14.798 3.330 14.716 1.00 71.38 311 LEU A N 1
ATOM 2434 C CA . LEU A 1 311 ? -14.638 3.608 13.288 1.00 71.38 311 LEU A CA 1
ATOM 2435 C C . LEU A 1 311 ? -13.494 2.807 12.645 1.00 71.38 311 LEU A C 1
ATOM 2437 O O . LEU A 1 311 ? -13.671 2.262 11.559 1.00 71.38 311 LEU A O 1
ATOM 2441 N N . PHE A 1 312 ? -12.340 2.709 13.312 1.00 77.12 312 PHE A N 1
ATOM 2442 C CA . PHE A 1 312 ? -11.145 2.032 12.796 1.00 77.12 312 PHE A CA 1
ATOM 2443 C C . PHE A 1 312 ? -10.917 0.671 13.466 1.00 77.12 312 PHE A C 1
ATOM 2445 O O . PHE A 1 312 ? -11.277 0.446 14.630 1.00 77.12 312 PHE A O 1
ATOM 2452 N N . VAL A 1 313 ? -10.331 -0.281 12.739 1.00 73.44 313 VAL A N 1
ATOM 2453 C CA . VAL A 1 313 ? -10.031 -1.615 13.283 1.00 73.44 313 VAL A CA 1
ATOM 2454 C C . VAL A 1 313 ? -8.747 -1.607 14.096 1.00 73.44 313 VAL A C 1
ATOM 2456 O O . VAL A 1 313 ? -8.783 -1.951 15.285 1.00 73.44 313 VAL A O 1
ATOM 2459 N N . GLN A 1 314 ? -7.656 -1.153 13.494 1.00 74.81 314 GLN A N 1
ATOM 2460 C CA . GLN A 1 314 ? -6.341 -0.984 14.098 1.00 74.81 314 GLN A CA 1
ATOM 2461 C C . GLN A 1 314 ? -6.167 0.435 14.656 1.00 74.81 314 GLN A C 1
ATOM 2463 O O . GLN A 1 314 ? -6.815 1.383 14.214 1.00 74.81 314 GLN A O 1
ATOM 2468 N N . ARG A 1 315 ? -5.294 0.587 15.661 1.00 66.25 315 ARG A N 1
ATOM 2469 C CA . ARG A 1 315 ? -4.988 1.894 16.282 1.00 66.25 315 ARG A CA 1
ATOM 2470 C C . ARG A 1 315 ? -3.784 2.604 15.664 1.00 66.25 315 ARG A C 1
ATOM 2472 O O . ARG A 1 315 ? -3.615 3.793 15.909 1.00 66.25 315 ARG A O 1
ATOM 2479 N N . MET A 1 316 ? -2.933 1.865 14.964 1.00 66.19 316 MET A N 1
ATOM 2480 C CA . MET A 1 316 ? -1.694 2.368 14.384 1.00 66.19 316 MET A CA 1
ATOM 2481 C C . MET A 1 316 ? -1.864 2.480 12.874 1.00 66.19 316 MET A C 1
ATOM 2483 O O . MET A 1 316 ? -2.594 1.693 12.276 1.00 66.19 316 MET A O 1
ATOM 2487 N N . TYR A 1 317 ? -1.210 3.478 12.291 1.00 68.00 317 TYR A N 1
ATOM 2488 C CA . TYR A 1 317 ? -1.178 3.692 10.851 1.00 68.00 317 TYR A CA 1
ATOM 2489 C C . TYR A 1 317 ? 0.208 3.335 10.331 1.00 68.00 317 TYR A C 1
ATOM 2491 O O . TYR A 1 317 ? 1.208 3.519 11.030 1.00 68.00 317 TYR A O 1
ATOM 2499 N N . GLU A 1 318 ? 0.267 2.846 9.102 1.00 71.00 318 GLU A N 1
ATOM 2500 C CA . GLU A 1 318 ? 1.529 2.620 8.421 1.00 71.00 318 GLU A CA 1
ATOM 2501 C C . GLU A 1 318 ? 2.039 3.959 7.882 1.00 71.00 318 GLU A C 1
ATOM 2503 O O . GLU A 1 318 ? 1.362 4.582 7.068 1.00 71.00 318 GLU A O 1
ATOM 2508 N N . GLY A 1 319 ? 3.209 4.426 8.334 1.00 70.56 319 GLY A N 1
ATOM 2509 C CA . GLY A 1 319 ? 3.728 5.746 7.949 1.00 70.56 319 GLY A CA 1
ATOM 2510 C C . GLY A 1 319 ? 3.888 5.911 6.434 1.00 70.56 319 GLY A C 1
ATOM 2511 O O . GLY A 1 319 ? 3.484 6.932 5.888 1.00 70.56 319 GLY A O 1
ATOM 2512 N N . ALA A 1 320 ? 4.392 4.876 5.755 1.00 74.94 320 ALA A N 1
ATOM 2513 C CA . ALA A 1 320 ? 4.571 4.868 4.301 1.00 74.94 320 ALA A CA 1
ATOM 2514 C C . ALA A 1 320 ? 3.253 4.756 3.509 1.00 74.94 320 ALA A C 1
ATOM 2516 O O . ALA A 1 320 ? 3.217 5.092 2.332 1.00 74.94 320 ALA A O 1
ATOM 2517 N N . PHE A 1 321 ? 2.167 4.308 4.144 1.00 82.75 321 PHE A N 1
ATOM 2518 C CA . PHE A 1 321 ? 0.870 4.077 3.502 1.00 82.75 321 PHE A CA 1
ATOM 2519 C C . PHE A 1 321 ? -0.215 4.812 4.283 1.00 82.75 321 PHE A C 1
ATOM 2521 O O . PHE A 1 321 ? -1.245 4.231 4.624 1.00 82.75 321 PHE A O 1
ATOM 2528 N N . LEU A 1 322 ? 0.046 6.059 4.680 1.00 80.38 322 LEU A N 1
ATOM 2529 C CA . LEU A 1 322 ? -0.813 6.779 5.619 1.00 80.38 322 LEU A CA 1
ATOM 2530 C C . LEU A 1 322 ? -2.233 6.955 5.059 1.00 80.38 322 LEU A C 1
ATOM 2532 O O . LEU A 1 322 ? -3.209 6.669 5.752 1.00 80.38 322 LEU A O 1
ATOM 2536 N N . GLU A 1 323 ? -2.345 7.333 3.784 1.00 83.12 323 GLU A N 1
ATOM 2537 C CA . GLU A 1 323 ? -3.620 7.488 3.074 1.00 83.12 323 GLU A CA 1
ATOM 2538 C C . GLU A 1 323 ? -4.382 6.160 2.985 1.00 83.12 323 GLU A C 1
ATOM 2540 O O . GLU A 1 323 ? -5.543 6.065 3.396 1.00 83.12 323 GLU A O 1
ATOM 2545 N N . GLN A 1 324 ? -3.713 5.106 2.509 1.00 89.44 324 GLN A N 1
ATOM 2546 C CA . GLN A 1 324 ? -4.318 3.786 2.348 1.00 89.44 324 GLN A CA 1
ATOM 2547 C C . GLN A 1 324 ? -4.683 3.194 3.709 1.00 89.44 324 GLN A C 1
ATOM 2549 O O . GLN A 1 324 ? -5.752 2.610 3.853 1.00 89.44 324 GLN A O 1
ATOM 2554 N N . SER A 1 325 ? -3.857 3.415 4.733 1.00 85.00 325 SER A N 1
ATOM 2555 C CA . SER A 1 325 ? -4.131 3.009 6.109 1.00 85.00 325 SER A CA 1
ATOM 2556 C C . SER A 1 325 ? -5.368 3.702 6.654 1.00 85.00 325 SER A C 1
ATOM 2558 O O . SER A 1 325 ? -6.190 3.038 7.267 1.00 85.00 325 SER A O 1
ATOM 2560 N N . LEU A 1 326 ? -5.550 5.005 6.440 1.00 82.69 326 LEU A N 1
ATOM 2561 C CA . LEU A 1 326 ? -6.732 5.714 6.939 1.00 82.69 326 LEU A CA 1
ATOM 2562 C C . LEU A 1 326 ? -8.012 5.263 6.229 1.00 82.69 326 LEU A C 1
ATOM 2564 O O . LEU A 1 326 ? -9.039 5.066 6.878 1.00 82.69 326 LEU A O 1
ATOM 2568 N N . LEU A 1 327 ? -7.958 5.045 4.916 1.00 87.12 327 LEU A N 1
ATOM 2569 C CA . LEU A 1 327 ? -9.108 4.558 4.160 1.00 87.12 327 LEU A CA 1
ATOM 2570 C C . LEU A 1 327 ? -9.422 3.096 4.511 1.00 87.12 327 LEU A C 1
ATOM 2572 O O . LEU A 1 327 ? -10.489 2.796 5.049 1.00 87.12 327 LEU A O 1
ATOM 2576 N N . LEU A 1 328 ? -8.481 2.184 4.275 1.00 86.56 328 LEU A N 1
ATOM 2577 C CA . LEU A 1 328 ? -8.694 0.739 4.380 1.00 86.56 328 LEU A CA 1
ATOM 2578 C C . LEU A 1 328 ? -8.847 0.248 5.820 1.00 86.56 328 LEU A C 1
ATOM 2580 O O . LEU A 1 328 ? -9.457 -0.793 6.021 1.00 86.56 328 LEU A O 1
ATOM 2584 N N . ASN A 1 329 ? -8.378 0.984 6.832 1.00 85.31 329 ASN A N 1
ATOM 2585 C CA . ASN A 1 329 ? -8.607 0.640 8.241 1.00 85.31 329 ASN A CA 1
ATOM 2586 C C . ASN A 1 329 ? -10.025 1.005 8.729 1.00 85.31 329 ASN A C 1
ATOM 2588 O O . ASN A 1 329 ? -10.413 0.631 9.840 1.00 85.31 329 ASN A O 1
ATOM 2592 N N . THR A 1 330 ? -10.818 1.727 7.929 1.00 80.62 330 THR A N 1
ATOM 2593 C CA . THR A 1 330 ? -12.221 2.009 8.265 1.00 80.62 330 THR A CA 1
ATOM 2594 C C . THR A 1 330 ? -13.017 0.704 8.298 1.00 80.62 330 THR A C 1
ATOM 2596 O O . THR A 1 330 ? -12.939 -0.113 7.382 1.00 80.62 330 THR A O 1
ATOM 2599 N N . ARG A 1 331 ? -13.792 0.477 9.364 1.00 78.25 331 ARG A N 1
ATOM 2600 C CA . ARG A 1 331 ? -14.526 -0.777 9.560 1.00 78.25 331 ARG A CA 1
ATOM 2601 C C . ARG A 1 331 ? -15.513 -1.049 8.436 1.00 78.25 331 ARG A C 1
ATOM 2603 O O . ARG A 1 331 ? -16.455 -0.294 8.204 1.00 78.25 331 ARG A O 1
ATOM 2610 N N . PHE A 1 332 ? -15.360 -2.218 7.830 1.00 71.44 332 PHE A N 1
ATOM 2611 C CA . PHE A 1 332 ? -16.296 -2.732 6.848 1.00 71.44 332 PHE A CA 1
ATOM 2612 C C . PHE A 1 332 ? -17.538 -3.324 7.542 1.00 71.44 332 PHE A C 1
ATOM 2614 O O . PHE A 1 332 ? -17.528 -4.439 8.072 1.00 71.44 332 PHE A O 1
ATOM 2621 N N . GLU A 1 333 ? -18.633 -2.558 7.591 1.00 64.75 333 GLU A N 1
ATOM 2622 C CA . GLU A 1 333 ? -19.887 -2.958 8.246 1.00 64.75 333 GLU A CA 1
ATOM 2623 C C . GLU A 1 333 ? -20.757 -3.907 7.395 1.00 64.75 333 GLU A C 1
ATOM 2625 O O . GLU A 1 333 ? -21.936 -3.650 7.165 1.00 64.75 333 GLU A O 1
ATOM 2630 N N . ILE A 1 334 ? -20.254 -5.081 7.007 1.00 55.03 334 ILE A N 1
ATOM 2631 C CA . ILE A 1 334 ? -21.176 -6.196 6.694 1.00 55.03 334 ILE A CA 1
ATOM 2632 C C . ILE A 1 334 ? -21.793 -6.764 7.986 1.00 55.03 334 ILE A C 1
ATOM 2634 O O . ILE A 1 334 ? -22.896 -7.319 7.986 1.00 55.03 334 ILE A O 1
ATOM 2638 N N . ARG A 1 335 ? -21.118 -6.557 9.129 1.00 47.94 335 ARG A N 1
ATOM 2639 C CA . ARG A 1 335 ? -21.514 -7.046 10.462 1.00 47.94 335 ARG A CA 1
ATOM 2640 C C . ARG A 1 335 ? -22.962 -6.743 10.854 1.00 47.94 335 ARG A C 1
ATOM 2642 O O . ARG A 1 335 ? -23.557 -7.599 11.505 1.00 47.94 335 ARG A O 1
ATOM 2649 N N . LYS A 1 336 ? -23.503 -5.563 10.513 1.00 46.84 336 LYS A N 1
ATOM 2650 C CA . LYS A 1 336 ? -24.896 -5.209 10.847 1.00 46.84 336 LYS A CA 1
ATOM 2651 C C . LYS A 1 336 ? -25.875 -6.073 10.050 1.00 46.84 336 LYS A C 1
ATOM 2653 O O . LYS A 1 336 ? -26.665 -6.794 10.641 1.00 46.84 336 LYS A O 1
ATOM 2658 N N . LYS A 1 337 ? -25.696 -6.155 8.730 1.00 46.69 337 LYS A N 1
ATOM 2659 C CA . LYS A 1 337 ? -26.604 -6.899 7.846 1.00 46.69 337 LYS A CA 1
ATOM 2660 C C . LYS A 1 337 ? -26.647 -8.408 8.099 1.00 46.69 337 LYS A C 1
ATOM 2662 O O . LYS A 1 337 ? -27.717 -9.000 8.027 1.00 46.69 337 LYS A O 1
ATOM 2667 N N . ILE A 1 338 ? -25.510 -9.049 8.400 1.00 47.62 338 ILE A N 1
ATOM 2668 C CA . ILE A 1 338 ? -25.512 -10.496 8.704 1.00 47.62 338 ILE A CA 1
ATOM 2669 C C . ILE A 1 338 ? -26.155 -10.771 10.070 1.00 47.62 338 ILE A C 1
ATOM 2671 O O . ILE A 1 338 ? -26.835 -11.784 10.225 1.00 47.62 338 ILE A O 1
ATOM 2675 N N . LYS A 1 339 ? -25.949 -9.896 11.068 1.00 43.47 339 LYS A N 1
ATOM 2676 C CA . LYS A 1 339 ? -26.573 -10.055 12.390 1.00 43.47 339 LYS A CA 1
ATOM 2677 C C . LYS A 1 339 ? -28.086 -9.881 12.339 1.00 43.47 339 LYS A C 1
ATOM 2679 O O . LYS A 1 339 ? -28.770 -10.669 12.980 1.00 43.47 339 LYS A O 1
ATOM 2684 N N . ASP A 1 340 ? -28.576 -8.929 11.551 1.00 48.75 340 ASP A N 1
ATOM 2685 C CA . ASP A 1 340 ? -30.014 -8.687 11.394 1.00 48.75 340 ASP A CA 1
ATOM 2686 C C . ASP A 1 340 ? -30.742 -9.872 10.726 1.00 48.75 340 ASP A C 1
ATOM 2688 O O . ASP A 1 340 ? -31.941 -10.016 10.902 1.00 48.75 340 ASP A O 1
ATOM 2692 N N . LYS A 1 341 ? -30.028 -10.766 10.019 1.00 45.34 341 LYS A N 1
ATOM 2693 C CA . LYS A 1 341 ? -30.587 -12.000 9.422 1.00 45.34 341 LYS A CA 1
ATOM 2694 C C . LYS A 1 341 ? -30.576 -13.234 10.333 1.00 45.34 341 LYS A C 1
ATOM 2696 O O . LYS A 1 341 ? -30.999 -14.300 9.897 1.00 45.34 341 LYS A O 1
ATOM 2701 N N . LYS A 1 342 ? -30.003 -13.155 11.540 1.00 43.09 342 LYS A N 1
ATOM 2702 C CA . LYS A 1 342 ? -29.929 -14.299 12.476 1.00 43.09 342 LYS A CA 1
ATOM 2703 C C . LYS A 1 342 ? -31.013 -14.296 13.559 1.00 43.09 342 LYS A C 1
ATOM 2705 O O . LYS A 1 342 ? -30.923 -15.103 14.481 1.00 43.09 342 LYS A O 1
ATOM 2710 N N . TRP A 1 343 ? -32.002 -13.427 13.420 1.00 36.88 343 TRP A N 1
ATOM 2711 C CA . TRP A 1 343 ? -33.256 -13.421 14.165 1.00 36.88 343 TRP A CA 1
ATOM 2712 C C . TRP A 1 343 ? -34.380 -13.589 13.151 1.00 36.88 343 TRP A C 1
ATOM 2714 O O . TRP A 1 343 ? -35.382 -14.233 13.518 1.00 36.88 343 TRP A O 1
#

Foldseek 3Di:
DFDPLLLVVLLVLLLLLLLLQLLQPPPQLVQAAPLCLLLLLLLLLQVLLVLQLLLCVVLVDDPVLNVLSVLLNVLSVLLLVLVCCLCVVFPPDCPVSSVSNVSSSPSNSSVLVLLSLVSPPPPSSVSSNVSCVVCVVVSVVSSVVSSVVSSVVSVVVVCVVVVVDCVVVVVCCPPPVVVVVVVLVVVVVVLVVQCQVCLQVVNCLPSPLVCLLCVSVVVVCLLCVVVVVPPPLVVLVDDDPVPCPDPVVVVSNVSSVSVVSVCVGPCNVVVVVVSVVSSVSSSVSSSSSSCSSQVVVSVDPDDNHDDVVRQFPHPDADSSSNSSRVRSRGRDPPVVVVVVVVD